Protein AF-A0A413RCS8-F1 (afdb_monomer_lite)

Structure (mmCIF, N/CA/C/O backbone):
data_AF-A0A413RCS8-F1
#
_entry.id   AF-A0A413RCS8-F1
#
loop_
_atom_site.group_PDB
_atom_site.id
_atom_site.type_symbol
_atom_site.label_atom_id
_atom_site.label_alt_id
_atom_site.label_comp_id
_atom_site.label_asym_id
_atom_site.label_entity_id
_atom_site.label_seq_id
_atom_site.pdbx_PDB_ins_code
_atom_site.Cartn_x
_atom_site.Cartn_y
_atom_site.Cartn_z
_atom_site.occupancy
_atom_site.B_iso_or_equiv
_atom_site.auth_seq_id
_atom_site.auth_comp_id
_atom_site.auth_asym_id
_atom_site.auth_atom_id
_atom_site.pdbx_PDB_model_num
ATOM 1 N N . MET A 1 1 ? -92.724 56.272 145.173 1.00 50.81 1 MET A N 1
ATOM 2 C CA . MET A 1 1 ? -93.790 55.506 144.497 1.00 50.81 1 MET A CA 1
ATOM 3 C C . MET A 1 1 ? -93.192 54.190 144.050 1.00 50.81 1 MET A C 1
ATOM 5 O O . MET A 1 1 ? -92.069 54.201 143.563 1.00 50.81 1 MET A O 1
ATOM 9 N N . ALA A 1 2 ? -93.871 53.084 144.338 1.00 44.06 2 ALA A N 1
ATOM 10 C CA . ALA A 1 2 ? -93.369 51.739 144.099 1.00 44.06 2 ALA A CA 1
ATOM 11 C C . ALA A 1 2 ? -93.087 51.500 142.608 1.00 44.06 2 ALA A C 1
ATOM 13 O O . ALA A 1 2 ? -93.901 51.832 141.750 1.00 44.06 2 ALA A O 1
ATOM 14 N N . THR A 1 3 ? -91.917 50.930 142.330 1.00 51.25 3 THR A N 1
ATOM 15 C CA . THR A 1 3 ? -91.486 50.483 141.009 1.00 51.25 3 THR A CA 1
ATOM 16 C C . THR A 1 3 ? -92.279 49.236 140.633 1.00 51.25 3 THR A C 1
ATOM 18 O O . THR A 1 3 ? -92.068 48.162 141.197 1.00 51.25 3 THR A O 1
ATOM 21 N N . GLU A 1 4 ? -93.210 49.382 139.698 1.00 49.16 4 GLU A N 1
ATOM 22 C CA . GLU A 1 4 ? -94.006 48.278 139.174 1.00 49.16 4 GLU A CA 1
ATOM 23 C C . GLU A 1 4 ? -93.122 47.393 138.283 1.00 49.16 4 GLU A C 1
ATOM 25 O O . GLU A 1 4 ? -92.711 47.773 137.184 1.00 49.16 4 GLU A O 1
ATOM 30 N N . LYS A 1 5 ? -92.770 46.205 138.784 1.00 54.25 5 LYS A N 1
ATOM 31 C CA . LYS A 1 5 ? -92.119 45.173 137.975 1.00 54.25 5 LYS A CA 1
ATOM 32 C C . LYS A 1 5 ? -93.183 44.508 137.108 1.00 54.25 5 LYS A C 1
ATOM 34 O O . LYS A 1 5 ? -93.991 43.734 137.610 1.00 54.25 5 LYS A O 1
ATOM 39 N N . LYS A 1 6 ? -93.166 44.801 135.808 1.00 63.19 6 LYS A N 1
ATOM 40 C CA . LYS A 1 6 ? -93.993 44.107 134.816 1.00 63.19 6 LYS A CA 1
ATOM 41 C C . LYS A 1 6 ? -93.447 42.695 134.607 1.00 63.19 6 LYS A C 1
ATOM 43 O O . LYS A 1 6 ? -92.272 42.529 134.286 1.00 63.19 6 LYS A O 1
ATOM 48 N N . TYR A 1 7 ? -94.291 41.695 134.808 1.00 69.44 7 TYR A N 1
ATOM 49 C CA . TYR A 1 7 ? -94.028 40.303 134.459 1.00 69.44 7 TYR A CA 1
ATOM 50 C C . TYR A 1 7 ? -94.833 39.957 133.208 1.00 69.44 7 TYR A C 1
ATOM 52 O O . TYR A 1 7 ? -95.877 40.556 132.956 1.00 69.44 7 TYR A O 1
ATOM 60 N N . LEU A 1 8 ? -94.340 39.009 132.412 1.00 68.81 8 LEU A N 1
ATOM 61 C CA . LEU A 1 8 ? -95.178 38.405 131.385 1.00 68.81 8 LEU A CA 1
ATOM 62 C C . LEU A 1 8 ? -96.214 37.548 132.102 1.00 68.81 8 LEU A C 1
ATOM 64 O O . LEU A 1 8 ? -95.863 36.643 132.860 1.00 68.81 8 LEU A O 1
ATOM 68 N N . ASP A 1 9 ? -97.481 37.851 131.871 1.00 75.56 9 ASP A N 1
ATOM 69 C CA . ASP A 1 9 ? -98.548 36.932 132.211 1.00 75.56 9 ASP A CA 1
ATOM 70 C C . ASP A 1 9 ? -98.556 35.752 131.226 1.00 75.56 9 ASP A C 1
ATOM 72 O O . ASP A 1 9 ? -97.769 35.672 130.274 1.00 75.56 9 ASP A O 1
ATOM 76 N N . LEU A 1 10 ? -99.434 34.786 131.483 1.00 80.12 10 LEU A N 1
ATOM 77 C CA . LEU A 1 10 ? -99.544 33.579 130.670 1.00 80.12 10 LEU A CA 1
ATOM 78 C C . LEU A 1 10 ? -99.811 33.900 129.186 1.00 80.12 10 LEU A C 1
ATOM 80 O O . LEU A 1 10 ? -99.342 33.177 128.306 1.00 80.12 10 LEU A O 1
ATOM 84 N N . GLU A 1 11 ? -100.524 34.991 128.909 1.00 81.19 11 GLU A N 1
ATOM 85 C CA . GLU A 1 11 ? -100.881 35.413 127.555 1.00 81.19 11 GLU A CA 1
ATOM 86 C C . GLU A 1 11 ? -99.697 36.086 126.838 1.00 81.19 11 GLU A C 1
ATOM 88 O O . GLU A 1 11 ? -99.412 35.790 125.674 1.00 81.19 11 GLU A O 1
ATOM 93 N N . GLY A 1 12 ? -98.913 36.891 127.559 1.00 78.38 12 GLY A N 1
ATOM 94 C CA . GLY A 1 12 ? -97.641 37.434 127.086 1.00 78.38 12 GLY A CA 1
ATOM 95 C C . GLY A 1 12 ? -96.601 36.347 126.794 1.00 78.38 12 GLY A C 1
ATOM 96 O O . GLY A 1 12 ? -95.880 36.442 125.801 1.00 78.38 12 GLY A O 1
ATOM 97 N N . LEU A 1 13 ? -96.545 35.281 127.603 1.00 80.56 13 LEU A N 1
ATOM 98 C CA . LEU A 1 13 ? -95.656 34.129 127.382 1.00 80.56 13 LEU A CA 1
ATOM 99 C C . LEU A 1 13 ? -96.049 33.310 126.147 1.00 80.56 13 LEU A C 1
ATOM 101 O O . LEU A 1 13 ? -95.170 32.917 125.377 1.00 80.56 13 LEU A O 1
ATOM 105 N N . LYS A 1 14 ? -97.351 33.094 125.917 1.00 81.81 14 LYS A N 1
ATOM 106 C CA . LYS A 1 14 ? -97.840 32.487 124.669 1.00 81.81 14 LYS A CA 1
ATOM 107 C C . LYS A 1 14 ? -97.480 33.344 123.463 1.00 81.81 14 LYS A C 1
ATOM 109 O O . LYS A 1 14 ? -96.922 32.816 122.509 1.00 81.81 14 LYS A O 1
ATOM 114 N N . THR A 1 15 ? -97.715 34.653 123.542 1.00 81.31 15 THR A N 1
ATOM 115 C CA . THR A 1 15 ? -97.419 35.586 122.446 1.00 81.31 15 THR A CA 1
ATOM 116 C C . THR A 1 15 ? -95.922 35.620 122.127 1.00 81.31 15 THR A C 1
ATOM 118 O O . THR A 1 15 ? -95.543 35.543 120.963 1.00 81.31 15 THR A O 1
ATOM 121 N N . TYR A 1 16 ? -95.050 35.672 123.140 1.00 82.19 16 TYR A N 1
ATOM 122 C CA . TYR A 1 16 ? -93.598 35.614 122.939 1.00 82.19 16 TYR A CA 1
ATOM 123 C C . TYR A 1 16 ? -93.165 34.287 122.302 1.00 82.19 16 TYR A C 1
ATOM 125 O O . TYR A 1 16 ? -92.382 34.284 121.354 1.00 82.19 16 TYR A O 1
ATOM 133 N N . ASN A 1 17 ? -93.707 33.160 122.773 1.00 85.44 17 ASN A N 1
ATOM 134 C CA . ASN A 1 17 ? -93.419 31.849 122.198 1.00 85.44 17 ASN A CA 1
ATOM 135 C C . ASN A 1 17 ? -93.911 31.739 120.747 1.00 85.44 17 ASN A C 1
ATOM 137 O O . ASN A 1 17 ? -93.185 31.228 119.902 1.00 85.44 17 ASN A O 1
ATOM 141 N N . GLU A 1 18 ? -95.097 32.260 120.429 1.00 85.25 18 GLU A N 1
ATOM 142 C CA . GLU A 1 18 ? -95.616 32.302 119.059 1.00 85.25 18 GLU A CA 1
ATOM 143 C C . GLU A 1 18 ? -94.803 33.225 118.153 1.00 85.25 18 GLU A C 1
ATOM 145 O O . GLU A 1 18 ? -94.534 32.853 117.018 1.00 85.25 18 GLU A O 1
ATOM 150 N N . GLN A 1 19 ? -94.340 34.381 118.635 1.00 82.88 19 GLN A N 1
ATOM 151 C CA . GLN A 1 19 ? -93.478 35.274 117.855 1.00 82.88 19 GLN A CA 1
ATOM 152 C C . GLN A 1 19 ? -92.087 34.684 117.623 1.00 82.88 19 GLN A C 1
ATOM 154 O O . GLN A 1 19 ? -91.563 34.793 116.519 1.00 82.88 19 GLN A O 1
ATOM 159 N N . VAL A 1 20 ? -91.488 34.031 118.624 1.00 81.38 20 VAL A N 1
ATOM 160 C CA . VAL A 1 20 ? -90.213 33.313 118.463 1.00 81.38 20 VAL A CA 1
ATOM 161 C C . VAL A 1 20 ? -90.386 32.149 117.493 1.00 81.38 20 VAL A C 1
ATOM 163 O O . VAL A 1 20 ? -89.567 31.984 116.593 1.00 81.38 20 VAL A O 1
ATOM 166 N N . LYS A 1 21 ? -91.471 31.381 117.624 1.00 81.12 21 LYS A N 1
ATOM 167 C CA . LYS A 1 21 ? -91.790 30.275 116.718 1.00 81.12 21 LYS A CA 1
ATOM 168 C C . LYS A 1 21 ? -92.061 30.773 115.300 1.00 81.12 21 LYS A C 1
ATOM 170 O O . LYS A 1 21 ? -91.484 30.246 114.365 1.00 81.12 21 LYS A O 1
ATOM 175 N N . SER A 1 22 ? -92.801 31.869 115.149 1.00 78.19 22 SER A N 1
ATOM 176 C CA . SER A 1 22 ? -93.018 32.551 113.874 1.00 78.19 22 SER A CA 1
ATOM 177 C C . SER A 1 22 ? -91.711 33.078 113.286 1.00 78.19 22 SER A C 1
ATOM 179 O O . SER A 1 22 ? -91.474 32.877 112.106 1.00 78.19 22 SER A O 1
ATOM 181 N N . LEU A 1 23 ? -90.811 33.682 114.066 1.00 76.56 23 LEU A N 1
ATOM 182 C CA . LEU A 1 23 ? -89.491 34.120 113.589 1.00 76.56 23 LEU A CA 1
ATOM 183 C C . LEU A 1 23 ? -88.608 32.940 113.155 1.00 76.56 23 LEU A C 1
ATOM 185 O O . LEU A 1 23 ? -87.875 33.067 112.174 1.00 76.56 23 LEU A O 1
ATOM 189 N N . ILE A 1 24 ? -88.685 31.805 113.854 1.00 72.56 24 ILE A N 1
ATOM 190 C CA . ILE A 1 24 ? -88.013 30.553 113.477 1.00 72.56 24 ILE A CA 1
ATOM 191 C C . ILE A 1 24 ? -88.610 30.009 112.167 1.00 72.56 24 ILE A C 1
ATOM 193 O O . ILE A 1 24 ? -87.865 29.779 111.217 1.00 72.56 24 ILE A O 1
ATOM 197 N N . ASP A 1 25 ? -89.936 29.929 112.060 1.00 70.12 25 ASP A N 1
ATOM 198 C CA . ASP A 1 25 ? -90.655 29.453 110.870 1.00 70.12 25 ASP A CA 1
ATOM 199 C C . ASP A 1 25 ? -90.499 30.414 109.666 1.00 70.12 25 ASP A C 1
ATOM 201 O O . ASP A 1 25 ? -90.442 29.993 108.509 1.00 70.12 25 ASP A O 1
ATOM 205 N N . THR A 1 26 ? -90.357 31.723 109.907 1.00 67.31 26 THR A N 1
ATOM 206 C CA . THR A 1 26 ? -90.112 32.733 108.859 1.00 67.31 26 THR A CA 1
ATOM 207 C C . THR A 1 26 ? -88.664 32.676 108.360 1.00 67.31 26 THR A C 1
ATOM 209 O O . THR A 1 26 ? -88.404 32.829 107.166 1.00 67.31 26 THR A O 1
ATOM 212 N N . LYS A 1 27 ? -87.696 32.389 109.245 1.00 63.34 27 LYS A N 1
ATOM 213 C CA . LYS A 1 27 ? -86.315 32.094 108.828 1.00 63.34 27 LYS A CA 1
ATOM 214 C C . LYS A 1 27 ? -86.202 30.776 108.052 1.00 63.34 27 LYS A C 1
ATOM 216 O O . LYS A 1 27 ? -85.309 30.662 107.216 1.00 63.34 27 LYS A O 1
ATOM 221 N N . GLU A 1 28 ? -87.111 29.829 108.272 1.00 60.62 28 GLU A N 1
ATOM 222 C CA . GLU A 1 28 ? -87.229 28.589 107.492 1.00 60.62 28 GLU A CA 1
ATOM 223 C C . GLU A 1 28 ? -87.876 28.817 106.104 1.00 60.62 28 GLU A C 1
ATOM 225 O O . GLU A 1 28 ? -87.438 28.251 105.102 1.00 60.62 28 GLU A O 1
ATOM 230 N N . THR A 1 29 ? -88.867 29.704 105.979 1.00 57.00 29 THR A N 1
ATOM 231 C CA . THR A 1 29 ? -89.581 29.939 104.703 1.00 57.00 29 THR A CA 1
ATOM 232 C C . THR A 1 29 ? -88.847 30.856 103.710 1.00 57.00 29 THR A C 1
ATOM 234 O O . THR A 1 29 ? -89.183 30.867 102.527 1.00 57.00 29 THR A O 1
ATOM 237 N N . SER A 1 30 ? -87.785 31.556 104.125 1.00 54.22 30 SER A N 1
ATOM 238 C CA . SER A 1 30 ? -86.959 32.432 103.266 1.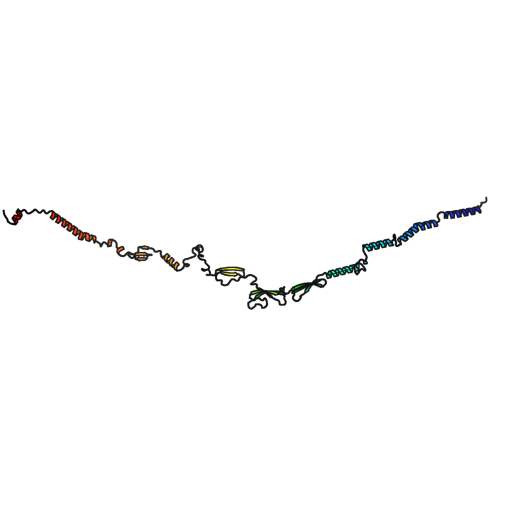00 54.22 30 SER A CA 1
ATOM 239 C C . SER A 1 30 ? -85.866 31.703 102.449 1.00 54.22 30 SER A C 1
ATOM 241 O O . SER A 1 30 ? -84.912 32.329 101.982 1.00 54.22 30 SER A O 1
ATOM 243 N N . GLY A 1 31 ? -85.974 30.388 102.248 1.00 61.62 31 GLY A N 1
ATOM 244 C CA . GLY A 1 31 ? -84.938 29.605 101.571 1.00 61.62 31 GLY A CA 1
ATOM 245 C C . GLY A 1 31 ? -83.811 29.246 102.533 1.00 61.62 31 GLY A C 1
ATOM 246 O O . GLY A 1 31 ? -82.729 29.832 102.518 1.00 61.62 31 GLY A O 1
ATOM 247 N N . THR A 1 32 ? -84.082 28.247 103.373 1.00 68.62 32 THR A N 1
ATOM 248 C CA . THR A 1 32 ? -83.089 27.553 104.198 1.00 68.62 32 THR A CA 1
ATOM 249 C C . THR A 1 32 ? -81.823 27.224 103.408 1.00 68.62 32 THR A C 1
ATOM 251 O O . THR A 1 32 ? -81.863 26.960 102.202 1.00 68.62 32 THR A O 1
ATOM 254 N N . ALA A 1 33 ? -80.684 27.145 104.102 1.00 75.12 33 ALA A N 1
ATOM 255 C CA . ALA A 1 33 ? -79.422 26.654 103.542 1.00 75.12 33 ALA A CA 1
ATOM 256 C C . ALA A 1 33 ? -79.599 25.348 102.736 1.00 75.12 33 ALA A C 1
ATOM 258 O O . ALA A 1 33 ? -78.934 25.156 101.722 1.00 75.12 33 ALA A O 1
ATOM 259 N N . ALA A 1 34 ? -80.558 24.500 103.124 1.00 78.38 34 ALA A N 1
ATOM 260 C CA . ALA A 1 34 ? -80.940 23.288 102.405 1.00 78.38 34 ALA A CA 1
ATOM 261 C C . ALA A 1 34 ? -81.394 23.543 100.953 1.00 78.38 34 ALA A C 1
ATOM 263 O O . ALA A 1 34 ? -80.992 22.810 100.051 1.00 78.38 34 ALA A O 1
ATOM 264 N N . THR A 1 35 ? -82.174 24.598 100.700 1.00 81.50 35 THR A N 1
ATOM 265 C CA . THR A 1 35 ? -82.647 24.945 99.348 1.00 81.50 35 THR A CA 1
ATOM 266 C C . THR A 1 35 ? -81.485 25.396 98.465 1.00 81.50 35 THR A C 1
ATOM 268 O O . THR A 1 35 ? -81.308 24.872 97.369 1.00 81.50 35 THR A O 1
ATOM 271 N N . LYS A 1 36 ? -80.621 26.287 98.972 1.00 83.31 36 LYS A N 1
ATOM 272 C CA . LYS A 1 36 ? -79.413 26.750 98.264 1.00 83.31 36 LYS A CA 1
ATOM 273 C C . LYS A 1 36 ? -78.422 25.617 97.984 1.00 83.31 36 LYS A C 1
ATOM 275 O O . LYS A 1 36 ? -77.839 25.570 96.905 1.00 83.31 36 LYS A O 1
ATOM 280 N N . VAL A 1 37 ? -78.248 24.691 98.930 1.00 87.19 37 VAL A N 1
ATOM 281 C CA . VAL A 1 37 ? -77.416 23.490 98.747 1.00 87.19 37 VAL A CA 1
ATOM 282 C C . VAL A 1 37 ? -77.997 22.590 97.660 1.00 87.19 37 VAL A C 1
ATOM 284 O O . VAL A 1 37 ? -77.245 22.105 96.818 1.00 87.19 37 VAL A O 1
ATOM 287 N N . LYS A 1 38 ? -79.322 22.408 97.625 1.00 87.50 38 LYS A N 1
ATOM 288 C CA . LYS A 1 38 ? -79.990 21.632 96.576 1.00 87.50 38 LYS A CA 1
ATOM 289 C C . LYS A 1 38 ? -79.879 22.300 95.202 1.00 87.50 38 LYS A C 1
ATOM 291 O O . LYS A 1 38 ? -79.561 21.617 94.237 1.00 87.50 38 LYS A O 1
ATOM 296 N N . GLU A 1 39 ? -80.069 23.618 95.112 1.00 89.69 39 GLU A N 1
ATOM 297 C CA . GLU A 1 39 ? -79.851 24.396 93.881 1.00 89.69 39 GLU A CA 1
ATOM 298 C C . GLU A 1 39 ? -78.406 24.266 93.374 1.00 89.69 39 GLU A C 1
ATOM 300 O O . GLU A 1 39 ? -78.190 24.057 92.181 1.00 89.69 39 GLU A O 1
ATOM 305 N N . LEU A 1 40 ? -77.410 24.337 94.268 1.00 91.50 40 LEU A N 1
ATOM 306 C CA . LEU A 1 40 ? -76.005 24.115 93.906 1.00 91.50 40 LEU A CA 1
ATOM 307 C C . LEU A 1 40 ? -75.764 22.686 93.412 1.00 91.50 40 LEU A C 1
ATOM 309 O O . LEU A 1 40 ? -75.111 22.502 92.382 1.00 91.50 40 LEU A O 1
ATOM 313 N N . ALA A 1 41 ? -76.275 21.697 94.154 1.00 90.31 41 ALA A N 1
ATOM 314 C CA . ALA A 1 41 ? -76.117 20.280 93.854 1.00 90.31 41 ALA A CA 1
ATOM 315 C C . ALA A 1 41 ? -76.734 19.928 92.496 1.00 90.31 41 ALA A C 1
ATOM 317 O O . ALA A 1 41 ? -76.065 19.294 91.686 1.00 90.31 41 ALA A O 1
ATOM 318 N N . ASP A 1 42 ? -77.960 20.384 92.221 1.00 91.69 42 ASP A N 1
ATOM 319 C CA . ASP A 1 42 ? -78.688 20.103 90.978 1.00 91.69 42 ASP A CA 1
ATOM 320 C C . ASP A 1 42 ? -78.277 21.004 89.801 1.00 91.69 42 ASP A C 1
ATOM 322 O O . ASP A 1 42 ? -78.492 20.629 88.647 1.00 91.69 42 ASP A O 1
ATOM 326 N N . GLY A 1 43 ? -77.691 22.172 90.075 1.00 94.94 43 GLY A N 1
ATOM 327 C CA . GLY A 1 43 ? -77.232 23.140 89.080 1.00 94.94 43 GLY A CA 1
ATOM 328 C C . GLY A 1 43 ? -75.772 22.929 88.676 1.00 94.94 43 GLY A C 1
ATOM 329 O O . GLY A 1 43 ? -75.426 21.966 87.988 1.00 94.94 43 GLY A O 1
ATOM 330 N N . GLN A 1 44 ? -74.899 23.857 89.082 1.00 94.75 44 GLN A N 1
ATOM 331 C CA . GLN A 1 44 ? -73.507 23.903 88.620 1.00 94.75 44 GLN A CA 1
ATOM 332 C C . GLN A 1 44 ? -72.703 22.659 89.019 1.00 94.75 44 GLN A C 1
ATOM 334 O O . GLN A 1 44 ? -71.870 22.210 88.232 1.00 94.75 44 GLN A O 1
ATOM 339 N N . VAL A 1 45 ? -72.943 22.082 90.207 1.00 96.06 45 VAL A N 1
ATOM 340 C CA . VAL A 1 45 ? -72.219 20.877 90.644 1.00 96.06 45 VAL A CA 1
ATOM 341 C C . VAL A 1 45 ? -72.567 19.704 89.735 1.00 96.06 45 VAL A C 1
ATOM 343 O O . VAL A 1 45 ? -71.655 19.116 89.168 1.00 96.06 45 VAL A O 1
ATOM 346 N N . LYS A 1 46 ? -73.853 19.416 89.502 1.00 95.50 46 LYS A N 1
ATOM 347 C CA . LYS A 1 46 ? -74.285 18.354 88.578 1.00 95.50 46 LYS A CA 1
ATOM 348 C C . LYS A 1 46 ? -73.811 18.583 87.146 1.00 95.50 46 LYS A C 1
ATOM 350 O O . LYS A 1 46 ? -73.360 17.638 86.501 1.00 95.50 46 LYS A O 1
ATOM 355 N N . ALA A 1 47 ? -73.869 19.822 86.653 1.00 96.25 47 ALA A N 1
ATOM 356 C CA . ALA A 1 47 ? -73.341 20.170 85.334 1.00 96.25 47 ALA A CA 1
ATOM 357 C C . ALA A 1 47 ? -71.836 19.866 85.236 1.00 96.25 47 ALA A C 1
ATOM 359 O O . ALA A 1 47 ? -71.402 19.201 84.294 1.00 96.25 47 ALA A O 1
ATOM 360 N N . ASN A 1 48 ? -71.058 20.265 86.246 1.00 97.25 48 ASN A N 1
ATOM 361 C CA . ASN A 1 48 ? -69.631 19.963 86.324 1.00 97.25 48 ASN A CA 1
ATOM 362 C C . ASN A 1 48 ? -69.381 18.455 86.453 1.00 97.25 48 ASN A C 1
ATOM 364 O O . ASN A 1 48 ? -68.511 17.932 85.765 1.00 97.25 48 ASN A O 1
ATOM 368 N N . THR A 1 49 ? -70.154 17.736 87.272 1.00 96.94 49 THR A N 1
ATOM 369 C CA . THR A 1 49 ? -70.058 16.276 87.414 1.00 96.94 49 THR A CA 1
ATOM 370 C C . THR A 1 49 ? -70.279 15.576 86.074 1.00 96.94 49 THR A C 1
ATOM 372 O O . THR A 1 49 ? -69.484 14.716 85.704 1.00 96.94 49 THR A O 1
ATOM 375 N N . ASN A 1 50 ? -71.293 15.978 85.306 1.00 95.81 50 ASN A N 1
ATOM 376 C CA . ASN A 1 50 ? -71.577 15.407 83.988 1.00 95.81 50 ASN A CA 1
ATOM 377 C C . ASN A 1 50 ? -70.503 15.761 82.945 1.00 95.81 50 ASN A C 1
ATOM 379 O O . ASN A 1 50 ? -70.120 14.908 82.141 1.00 95.81 50 ASN A O 1
ATOM 383 N N . ALA A 1 51 ? -69.994 16.998 82.959 1.00 97.06 51 ALA A N 1
ATOM 384 C CA . ALA A 1 51 ? -68.911 17.422 82.072 1.00 97.06 51 ALA A CA 1
ATOM 385 C C . ALA A 1 51 ? -67.616 16.652 82.370 1.00 97.06 51 ALA A C 1
ATOM 387 O O . ALA A 1 51 ? -66.982 16.140 81.452 1.00 97.06 51 ALA A O 1
ATOM 388 N N . ILE A 1 52 ? -67.268 16.493 83.651 1.00 97.06 52 ILE A N 1
ATOM 389 C CA . ILE A 1 52 ? -66.120 15.692 84.094 1.00 97.06 52 ILE A CA 1
ATOM 390 C C . ILE A 1 52 ? -66.315 14.222 83.709 1.00 97.06 52 ILE A C 1
ATOM 392 O O . ILE A 1 52 ? -65.386 13.609 83.193 1.00 97.06 52 ILE A O 1
ATOM 396 N N . ALA A 1 53 ? -67.514 13.661 83.891 1.00 96.94 53 ALA A N 1
ATOM 397 C CA . ALA A 1 53 ? -67.818 12.295 83.466 1.00 96.94 53 ALA A CA 1
ATOM 398 C C . ALA A 1 53 ? -67.652 12.113 81.948 1.00 96.94 53 ALA A C 1
ATOM 400 O O . ALA A 1 53 ? -67.106 11.104 81.509 1.00 96.94 53 ALA A O 1
ATOM 401 N N . THR A 1 54 ? -68.057 13.105 81.149 1.00 96.81 54 THR A N 1
ATOM 402 C CA . THR A 1 54 ? -67.857 13.105 79.691 1.00 96.81 54 THR A CA 1
ATOM 403 C C . THR A 1 54 ? -66.374 13.197 79.333 1.00 96.81 54 THR A C 1
ATOM 405 O O . THR A 1 54 ? -65.888 12.374 78.563 1.00 96.81 54 THR A O 1
ATOM 408 N N . LEU A 1 55 ? -65.633 14.139 79.931 1.00 97.50 55 LEU A N 1
ATOM 409 C CA . LEU A 1 55 ? -64.193 14.315 79.705 1.00 97.50 55 LEU A CA 1
ATOM 410 C C . LEU A 1 55 ? -63.393 13.053 80.062 1.00 97.50 55 LEU A C 1
ATOM 412 O O . LEU A 1 55 ? -62.477 12.691 79.320 1.00 97.50 55 LEU A O 1
ATOM 416 N N . ASN A 1 56 ? -63.782 12.374 81.148 1.00 96.88 56 ASN A N 1
ATOM 417 C CA . ASN A 1 56 ? -63.163 11.146 81.655 1.00 96.88 56 ASN A CA 1
ATOM 418 C C . ASN A 1 56 ? -63.690 9.860 80.991 1.00 96.88 56 ASN A C 1
ATOM 420 O O . ASN A 1 56 ? -63.189 8.775 81.283 1.00 96.88 56 ASN A O 1
ATOM 424 N N . GLY A 1 57 ? -64.706 9.955 80.132 1.00 96.12 57 GLY A N 1
ATOM 425 C CA . GLY A 1 57 ? -65.264 8.816 79.409 1.00 96.12 57 GLY A CA 1
ATOM 426 C C . GLY A 1 57 ? -64.425 8.399 78.195 1.00 96.12 57 GLY A C 1
ATOM 427 O O . GLY A 1 57 ? -63.344 8.921 77.924 1.00 96.12 57 GLY A O 1
ATOM 428 N N . THR A 1 58 ? -64.954 7.473 77.398 1.00 95.94 58 THR A N 1
ATOM 429 C CA . THR A 1 58 ? -64.320 6.970 76.159 1.00 95.94 58 THR A CA 1
ATOM 430 C C . THR A 1 58 ? -65.056 7.393 74.879 1.00 95.94 58 THR A C 1
ATOM 432 O O . THR A 1 58 ? -64.588 7.119 73.775 1.00 95.94 58 THR A O 1
ATOM 435 N N . GLY A 1 59 ? -66.217 8.040 75.016 1.00 94.88 59 GLY A N 1
ATOM 436 C CA . GLY A 1 59 ? -67.086 8.446 73.909 1.00 94.88 59 GLY A CA 1
ATOM 437 C C . GLY A 1 59 ? -66.759 9.820 73.315 1.00 94.88 59 GLY A C 1
ATOM 438 O O . GLY A 1 59 ? -65.770 10.463 73.655 1.00 94.88 59 GLY A O 1
ATOM 439 N N . ALA A 1 60 ? -67.621 10.290 72.412 1.00 94.69 60 ALA A N 1
ATOM 440 C CA . ALA A 1 60 ? -67.498 11.621 71.819 1.00 94.69 60 ALA A CA 1
ATOM 441 C C . ALA A 1 60 ? -67.484 12.722 72.897 1.00 94.69 60 ALA A C 1
ATOM 443 O O . ALA A 1 60 ? -68.253 12.674 73.853 1.00 94.69 60 ALA A O 1
ATOM 444 N N . GLY A 1 61 ? -66.605 13.713 72.734 1.00 94.38 61 GLY A N 1
ATOM 445 C CA . GLY A 1 61 ? -66.407 14.793 73.707 1.00 94.38 61 GLY A CA 1
ATOM 446 C C . GLY A 1 61 ? -65.428 14.467 74.841 1.00 94.38 61 GLY A C 1
ATOM 447 O O . GLY A 1 61 ? -65.071 15.374 75.590 1.00 94.38 61 GLY A O 1
ATOM 448 N N . SER A 1 62 ? -64.954 13.219 74.959 1.00 98.00 62 SER A N 1
ATOM 449 C CA . SER A 1 62 ? -63.919 12.859 75.931 1.00 98.00 62 SER A CA 1
ATOM 450 C C . SER A 1 62 ? -62.502 13.144 75.428 1.00 98.00 62 SER A C 1
ATOM 452 O O . SER A 1 62 ? -62.227 13.118 74.224 1.00 98.00 62 SER A O 1
ATOM 454 N N . VAL A 1 63 ? -61.567 13.360 76.361 1.00 97.94 63 VAL A N 1
ATOM 455 C CA . VAL A 1 63 ? -60.140 13.541 76.032 1.00 97.94 63 VAL A CA 1
ATOM 456 C C . VAL A 1 63 ? -59.562 12.253 75.444 1.00 97.94 63 VAL A C 1
ATOM 458 O O . VAL A 1 63 ? -58.804 12.293 74.476 1.00 97.94 63 VAL A O 1
ATOM 461 N N . SER A 1 64 ? -59.971 11.101 75.983 1.00 97.38 64 SER A N 1
ATOM 462 C CA . SER A 1 64 ? -59.535 9.787 75.504 1.00 97.38 64 SER A CA 1
ATOM 463 C C . SER A 1 64 ? -59.886 9.573 74.029 1.00 97.38 64 SER A C 1
ATOM 465 O O . SER A 1 64 ? -59.027 9.142 73.256 1.00 97.38 64 SER A O 1
ATOM 467 N N . LYS A 1 65 ? -61.105 9.942 73.607 1.00 97.50 65 LYS A N 1
ATOM 468 C CA . LYS A 1 65 ? -61.522 9.813 72.208 1.00 97.50 65 LYS A CA 1
ATOM 469 C C . LYS A 1 65 ? -60.718 10.724 71.287 1.00 97.50 65 LYS A C 1
ATOM 471 O O . LYS A 1 65 ? -60.220 10.247 70.275 1.00 97.50 65 LYS A O 1
ATOM 476 N N . ALA A 1 66 ? -60.555 11.999 71.643 1.00 97.31 66 ALA A N 1
ATOM 477 C CA . ALA A 1 66 ? -59.794 12.948 70.829 1.00 97.31 66 ALA A CA 1
ATOM 478 C C . ALA A 1 66 ? -58.335 12.496 70.626 1.00 97.31 66 ALA A C 1
ATOM 480 O O . ALA A 1 66 ? -57.815 12.566 69.513 1.00 97.31 66 ALA A O 1
ATOM 481 N N . VAL A 1 67 ? -57.695 11.966 71.678 1.00 97.56 67 VAL A N 1
ATOM 482 C CA . VAL A 1 67 ? -56.337 11.399 71.602 1.00 97.56 67 VAL A CA 1
ATOM 483 C C . VAL A 1 67 ? -56.307 10.139 70.737 1.00 97.56 67 VAL A C 1
ATOM 485 O O . VAL A 1 67 ? -55.401 9.981 69.921 1.00 97.56 67 VAL A O 1
ATOM 488 N N . SER A 1 68 ? -57.295 9.252 70.879 1.00 97.06 68 SER A N 1
ATOM 489 C CA . SER A 1 68 ? -57.394 8.041 70.061 1.00 97.06 68 SER A CA 1
ATOM 490 C C . SER A 1 68 ? -57.585 8.361 68.577 1.00 97.06 68 SER A C 1
ATOM 492 O O . SER A 1 68 ? -56.928 7.753 67.736 1.00 97.06 68 SER A O 1
ATOM 494 N N . ASP A 1 69 ? -58.453 9.320 68.252 1.00 97.25 69 ASP A N 1
ATOM 495 C CA . ASP A 1 69 ? -58.709 9.748 66.875 1.00 97.25 69 ASP A CA 1
ATOM 496 C C . ASP A 1 69 ? -57.457 10.405 66.271 1.00 97.25 69 ASP A C 1
ATOM 498 O O . ASP A 1 69 ? -57.060 10.061 65.159 1.00 97.25 69 ASP A O 1
ATOM 502 N N . ALA A 1 70 ? -56.770 11.275 67.023 1.00 97.50 70 ALA A N 1
ATOM 503 C CA . ALA A 1 70 ? -55.510 11.885 66.592 1.00 97.50 70 ALA A CA 1
ATOM 504 C C . ALA A 1 70 ? -54.394 10.844 66.374 1.00 97.50 70 ALA A C 1
ATOM 506 O O . ALA A 1 70 ? -53.634 10.940 65.405 1.00 97.50 70 ALA A O 1
ATOM 507 N N . LYS A 1 71 ? -54.310 9.823 67.241 1.00 96.94 71 LYS A N 1
ATOM 508 C CA . LYS A 1 71 ? -53.386 8.691 67.080 1.00 96.94 71 LYS A CA 1
ATOM 509 C C . LYS A 1 71 ? -53.690 7.915 65.798 1.00 96.94 71 LYS A C 1
ATOM 511 O O . LYS A 1 71 ? -52.776 7.690 65.012 1.00 96.94 71 LYS A O 1
ATOM 516 N N . ALA A 1 72 ? -54.949 7.543 65.576 1.00 96.12 72 ALA A N 1
ATOM 517 C CA . ALA A 1 72 ? -55.357 6.778 64.400 1.00 96.12 72 ALA A CA 1
ATOM 518 C C . ALA A 1 72 ? -55.128 7.560 63.097 1.00 96.12 72 ALA A C 1
ATOM 520 O O . ALA A 1 72 ? -54.618 7.011 62.126 1.00 96.12 72 ALA A O 1
ATOM 521 N N . ASP A 1 73 ? -55.454 8.853 63.076 1.00 96.62 73 ASP A N 1
ATOM 522 C CA . ASP A 1 73 ? -55.200 9.722 61.925 1.00 96.62 73 ASP A CA 1
ATOM 523 C C . ASP A 1 73 ? -53.698 9.850 61.620 1.00 96.62 73 ASP A C 1
ATOM 525 O O . ASP A 1 73 ? -53.282 9.781 60.462 1.00 96.62 73 ASP A O 1
ATOM 529 N N . THR A 1 74 ? -52.869 9.950 62.663 1.00 96.06 74 THR A N 1
ATOM 530 C CA . THR A 1 74 ? -51.407 9.940 62.526 1.00 96.06 74 THR A CA 1
ATOM 531 C C . THR A 1 74 ? -50.919 8.610 61.948 1.00 96.06 74 THR A C 1
ATOM 533 O O . THR A 1 74 ? -50.211 8.623 60.944 1.00 96.06 74 THR A O 1
ATOM 536 N N . GLU A 1 75 ? -51.342 7.473 62.513 1.00 95.38 75 GLU A N 1
ATOM 537 C CA . GLU A 1 75 ? -50.999 6.124 62.026 1.00 95.38 75 GLU A CA 1
ATOM 538 C C . GLU A 1 75 ? -51.465 5.886 60.582 1.00 95.38 75 GLU A C 1
ATOM 540 O O . GLU A 1 75 ? -50.751 5.256 59.808 1.00 95.38 75 GLU A O 1
ATOM 545 N N . ASN A 1 76 ? -52.609 6.440 60.175 1.00 94.12 76 ASN A N 1
ATOM 546 C CA . ASN A 1 76 ? -53.088 6.358 58.794 1.00 94.12 76 ASN A CA 1
ATOM 547 C C . ASN A 1 76 ? -52.225 7.176 57.820 1.00 94.12 76 ASN A C 1
ATOM 549 O O . ASN A 1 76 ? -52.005 6.742 56.690 1.00 94.12 76 ASN A O 1
ATOM 553 N N . LYS A 1 77 ? -51.737 8.355 58.233 1.00 94.94 77 LYS A N 1
ATOM 554 C CA . LYS A 1 77 ? -50.911 9.232 57.384 1.00 94.94 77 LYS A CA 1
ATOM 555 C C . LYS A 1 77 ? -49.471 8.748 57.244 1.00 94.94 77 LYS A C 1
ATOM 557 O O . LYS A 1 77 ? -48.916 8.817 56.151 1.00 94.94 77 LYS A O 1
ATOM 562 N N . ILE A 1 78 ? -48.855 8.317 58.344 1.00 93.94 78 ILE A N 1
ATOM 563 C CA . ILE A 1 78 ? -47.432 7.934 58.362 1.00 93.94 78 ILE A CA 1
ATOM 564 C C . ILE A 1 78 ? -47.225 6.421 58.238 1.00 93.94 78 ILE A C 1
ATOM 566 O O . ILE A 1 78 ? -46.100 5.968 58.033 1.00 93.94 78 ILE A O 1
ATOM 570 N N . GLY A 1 79 ? -48.299 5.641 58.354 1.00 92.25 79 GLY A N 1
ATOM 571 C CA . GLY A 1 79 ? -48.232 4.196 58.485 1.00 92.25 79 GLY A CA 1
ATOM 572 C C . GLY A 1 79 ? -47.742 3.753 59.864 1.00 92.25 79 GLY A C 1
ATOM 573 O O . GLY A 1 79 ? -47.514 4.527 60.792 1.00 92.25 79 GLY A O 1
ATOM 574 N N . THR A 1 80 ? -47.556 2.451 59.985 1.00 93.38 80 THR A N 1
ATOM 575 C CA . THR A 1 80 ? -46.994 1.761 61.144 1.00 93.38 80 THR A CA 1
ATOM 576 C C . THR A 1 80 ? -45.847 0.870 60.675 1.00 93.38 80 THR A C 1
ATOM 578 O O . THR A 1 80 ? -45.698 0.598 59.482 1.00 93.38 80 THR A O 1
ATOM 581 N N . LEU A 1 81 ? -45.058 0.331 61.606 1.00 94.31 81 LEU A N 1
ATOM 582 C CA . LEU A 1 81 ? -44.011 -0.646 61.278 1.00 94.31 81 LEU A CA 1
ATOM 583 C C . LEU A 1 81 ? -44.566 -1.848 60.495 1.00 94.31 81 LEU A C 1
ATOM 585 O O . LEU A 1 81 ? -43.865 -2.398 59.651 1.00 94.31 81 LEU A O 1
ATOM 589 N N . ALA A 1 82 ? -45.833 -2.225 60.711 1.00 91.56 82 ALA A N 1
ATOM 590 C CA . ALA A 1 82 ? -46.472 -3.325 59.993 1.00 91.56 82 ALA A CA 1
ATOM 591 C C . ALA A 1 82 ? -46.584 -3.070 58.480 1.00 91.56 82 ALA A C 1
ATOM 593 O O . ALA A 1 82 ? -46.549 -4.033 57.711 1.00 91.56 82 ALA A O 1
ATOM 594 N N . ASN A 1 83 ? -46.659 -1.800 58.061 1.00 93.44 83 ASN A N 1
ATOM 595 C CA . ASN A 1 83 ? -46.722 -1.404 56.654 1.00 93.44 83 ASN A CA 1
ATOM 596 C C . ASN A 1 83 ? -45.384 -1.577 55.917 1.00 93.44 83 ASN A C 1
ATOM 598 O O . ASN A 1 83 ? -45.373 -1.574 54.688 1.00 93.44 83 ASN A O 1
ATOM 602 N N . LEU A 1 84 ? -44.265 -1.751 56.631 1.00 95.31 84 LEU A N 1
ATOM 603 C CA . LEU A 1 84 ? -42.970 -2.029 56.013 1.00 95.31 84 LEU A CA 1
ATOM 604 C C . LEU A 1 84 ? -42.935 -3.450 55.434 1.00 95.31 84 LEU A C 1
ATOM 606 O O . LEU A 1 84 ? -43.364 -4.426 56.065 1.00 95.31 84 LEU A O 1
ATOM 610 N N . THR A 1 85 ? -42.364 -3.567 54.238 1.00 94.69 85 THR A N 1
ATOM 611 C CA . THR A 1 85 ? -42.156 -4.838 53.527 1.00 94.69 85 THR A CA 1
ATOM 612 C C . THR A 1 85 ? -40.826 -5.512 53.871 1.00 94.69 85 THR A C 1
ATOM 614 O O . THR A 1 85 ? -40.572 -6.616 53.399 1.00 94.69 85 THR A O 1
ATOM 617 N N . THR A 1 86 ? -39.986 -4.877 54.695 1.00 95.88 86 THR A N 1
ATOM 618 C CA . THR A 1 86 ? -38.734 -5.462 55.189 1.00 95.88 86 THR A CA 1
ATOM 619 C C . THR A 1 86 ? -39.004 -6.654 56.105 1.00 95.88 86 THR A C 1
ATOM 621 O O . THR A 1 86 ? -40.043 -6.740 56.770 1.00 95.88 86 THR A O 1
ATOM 624 N N . SER A 1 87 ? -38.041 -7.572 56.167 1.00 96.19 87 SER A N 1
ATOM 625 C CA . SER A 1 87 ? -38.116 -8.734 57.059 1.00 96.19 87 SER A CA 1
ATOM 626 C C . SER A 1 87 ? -37.852 -8.338 58.517 1.00 96.19 87 SER A C 1
ATOM 628 O O . SER A 1 87 ? -38.465 -8.869 59.442 1.00 96.19 87 SER A O 1
ATOM 630 N N . LYS A 1 88 ? -36.958 -7.369 58.732 1.00 95.50 88 LYS A N 1
ATOM 631 C CA . LYS A 1 88 ? -36.599 -6.773 60.019 1.00 95.50 88 LYS A CA 1
ATOM 632 C C . LYS A 1 88 ? -37.375 -5.469 60.182 1.00 95.50 88 LYS A C 1
ATOM 634 O O . LYS A 1 88 ? -36.979 -4.430 59.664 1.00 95.50 88 LYS A O 1
ATOM 639 N N . LYS A 1 89 ? -38.497 -5.526 60.898 1.00 95.50 89 LYS A N 1
ATOM 640 C CA . LYS A 1 89 ? -39.388 -4.374 61.137 1.00 95.50 89 LYS A CA 1
ATOM 641 C C . LYS A 1 89 ? -39.810 -4.216 62.596 1.00 95.50 89 LYS A C 1
ATOM 643 O O . LYS A 1 89 ? -40.894 -3.721 62.876 1.00 95.50 89 LYS A O 1
ATOM 648 N N . THR A 1 90 ? -38.954 -4.645 63.524 1.00 95.44 90 THR A N 1
ATOM 649 C CA . THR A 1 90 ? -39.126 -4.409 64.970 1.00 95.44 90 THR A CA 1
ATOM 650 C C . THR A 1 90 ? -39.008 -2.924 65.315 1.00 95.44 90 THR A C 1
ATOM 652 O O . THR A 1 90 ? -39.664 -2.444 66.233 1.00 95.44 90 THR A O 1
ATOM 655 N N . ASP A 1 91 ? -38.198 -2.195 64.546 1.00 95.62 91 ASP A N 1
ATOM 656 C CA . ASP A 1 91 ? -38.014 -0.750 64.606 1.00 95.62 91 ASP A CA 1
ATOM 657 C C . ASP A 1 91 ? -37.567 -0.220 63.224 1.00 95.62 91 ASP A C 1
ATOM 659 O O . ASP A 1 91 ? -37.204 -0.993 62.329 1.00 95.62 91 ASP A O 1
ATOM 663 N N . LEU A 1 92 ? -37.603 1.104 63.039 1.00 95.12 92 LEU A N 1
ATOM 664 C CA . LEU A 1 92 ? -37.220 1.750 61.776 1.00 95.12 92 LEU A CA 1
ATOM 665 C C . LEU A 1 92 ? -35.730 1.587 61.447 1.00 95.12 92 LEU A C 1
ATOM 667 O O . LEU A 1 92 ? -35.376 1.452 60.279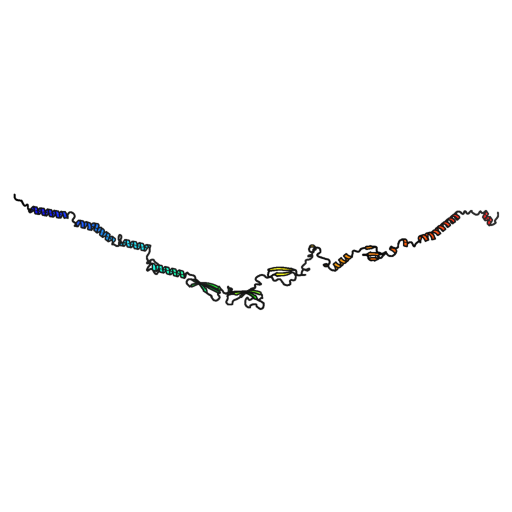 1.00 95.12 92 LEU A O 1
ATOM 671 N N . VAL A 1 93 ? -34.855 1.591 62.454 1.00 96.56 93 VAL A N 1
ATOM 672 C CA . VAL A 1 93 ? -33.402 1.479 62.263 1.00 96.56 93 VAL A CA 1
ATOM 673 C C . VAL A 1 93 ? -33.053 0.095 61.719 1.00 96.56 93 VAL A C 1
ATOM 675 O O . VAL A 1 93 ? -32.272 -0.019 60.777 1.00 96.56 93 VAL A O 1
ATOM 678 N N . SER A 1 94 ? -33.682 -0.949 62.249 1.00 96.38 94 SER A N 1
ATOM 679 C CA . SER A 1 94 ? -33.566 -2.330 61.791 1.00 96.38 94 SER A CA 1
ATOM 680 C C . SER A 1 94 ? -33.989 -2.481 60.326 1.00 96.38 94 SER A C 1
ATOM 682 O O . SER A 1 94 ? -33.249 -3.079 59.542 1.00 96.38 94 SER A O 1
ATOM 684 N N . ALA A 1 95 ? -35.119 -1.883 59.934 1.00 96.81 95 ALA A N 1
ATOM 685 C CA . ALA A 1 95 ? -35.598 -1.898 58.550 1.00 96.81 95 ALA A CA 1
ATOM 686 C C . ALA A 1 95 ? -34.661 -1.136 57.598 1.00 96.81 95 ALA A C 1
ATOM 688 O O . ALA A 1 95 ? -34.300 -1.633 56.531 1.00 96.81 95 ALA A O 1
ATOM 689 N N . VAL A 1 96 ? -34.212 0.056 58.000 1.00 96.19 96 VAL A N 1
ATOM 690 C CA . VAL A 1 96 ? -33.267 0.866 57.218 1.00 96.19 96 VAL A CA 1
ATOM 691 C C . VAL A 1 96 ? -31.923 0.152 57.062 1.00 96.19 96 VAL A C 1
ATOM 693 O O . VAL A 1 96 ? -31.342 0.173 55.978 1.00 96.19 96 VAL A O 1
ATOM 696 N N . ASN A 1 97 ? -31.435 -0.520 58.105 1.00 96.50 97 ASN A N 1
ATOM 697 C CA . ASN A 1 97 ? -30.191 -1.284 58.046 1.00 96.50 97 ASN A CA 1
ATOM 698 C C . ASN A 1 97 ? -30.294 -2.511 57.127 1.00 96.50 97 ASN A C 1
ATOM 700 O O . ASN A 1 97 ? -29.321 -2.824 56.444 1.00 96.50 97 ASN A O 1
ATOM 704 N N . GLU A 1 98 ? -31.452 -3.177 57.055 1.00 96.56 98 GLU A N 1
ATOM 705 C CA . GLU A 1 98 ? -31.699 -4.241 56.069 1.00 96.56 98 GLU A CA 1
ATOM 706 C C . GLU A 1 98 ? -31.581 -3.711 54.636 1.00 96.56 98 GLU A C 1
ATOM 708 O O . GLU A 1 98 ? -30.828 -4.271 53.840 1.00 96.56 98 GLU A O 1
ATOM 713 N N . ILE A 1 99 ? -32.248 -2.592 54.330 1.00 95.44 99 ILE A N 1
ATOM 714 C CA . ILE A 1 99 ? -32.177 -1.954 53.006 1.00 95.44 99 ILE A CA 1
ATOM 715 C C . ILE A 1 99 ? -30.746 -1.515 52.697 1.00 95.44 99 ILE A C 1
ATOM 717 O O . ILE A 1 99 ? -30.246 -1.762 51.602 1.00 95.44 99 ILE A O 1
ATOM 721 N N . LYS A 1 100 ? -30.058 -0.893 53.662 1.00 95.19 100 LYS A N 1
ATOM 722 C CA . LYS A 1 100 ? -28.661 -0.473 53.505 1.00 95.19 100 LYS A CA 1
ATOM 723 C C . LYS A 1 100 ? -27.757 -1.652 53.153 1.00 95.19 100 LYS A C 1
ATOM 725 O O . LYS A 1 100 ? -26.912 -1.511 52.271 1.00 95.19 100 LYS A O 1
ATOM 730 N N . SER A 1 101 ? -27.942 -2.791 53.820 1.00 92.88 101 SER A N 1
ATOM 731 C CA . SER A 1 101 ? -27.192 -4.012 53.525 1.00 92.88 101 SER A CA 1
ATOM 732 C C . SER A 1 101 ? -27.518 -4.523 52.123 1.00 92.88 101 SER A C 1
ATOM 734 O O . SER A 1 101 ? -26.608 -4.681 51.320 1.00 92.88 101 SER A O 1
ATOM 736 N N . ALA A 1 102 ? -28.804 -4.655 51.779 1.00 91.06 102 ALA A N 1
ATOM 737 C CA . ALA A 1 102 ? -29.236 -5.130 50.465 1.00 91.06 102 ALA A CA 1
ATOM 738 C C . ALA A 1 102 ? -28.721 -4.247 49.311 1.00 91.06 102 ALA A C 1
ATOM 740 O O . ALA A 1 102 ? -28.289 -4.755 48.275 1.00 91.06 102 ALA A O 1
ATOM 741 N N . VAL A 1 103 ? -28.720 -2.921 49.487 1.00 90.56 103 VAL A N 1
ATOM 742 C CA . VAL A 1 103 ? -28.154 -1.969 48.516 1.00 90.56 103 VAL A CA 1
ATOM 743 C C . VAL A 1 103 ? -26.631 -2.107 48.425 1.00 90.56 103 VAL A C 1
ATOM 745 O O . VAL A 1 103 ? -26.085 -2.071 47.321 1.00 90.56 103 VAL A O 1
ATOM 748 N N . GLY A 1 104 ? -25.941 -2.292 49.555 1.00 87.81 104 GLY A N 1
ATOM 749 C CA . GLY A 1 104 ? -24.503 -2.572 49.587 1.00 87.81 104 GLY A CA 1
ATOM 750 C C . GLY A 1 104 ? -24.146 -3.846 48.819 1.00 87.81 104 GLY A C 1
ATOM 751 O O . GLY A 1 104 ? -23.308 -3.802 47.919 1.00 87.81 104 GLY A O 1
ATOM 752 N N . ASP A 1 105 ? -24.857 -4.936 49.095 1.00 83.81 105 ASP A N 1
ATOM 753 C CA . ASP A 1 105 ? -24.669 -6.234 48.441 1.00 83.81 105 ASP A CA 1
ATOM 754 C C . ASP A 1 105 ? -24.957 -6.149 46.934 1.00 83.81 105 ASP A C 1
ATOM 756 O O . ASP A 1 105 ? -24.213 -6.694 46.119 1.00 83.81 105 ASP A O 1
ATOM 760 N N . THR A 1 106 ? -25.987 -5.392 46.537 1.00 83.38 106 THR A N 1
ATOM 761 C CA . THR A 1 106 ? -26.320 -5.153 45.121 1.00 83.38 106 THR A CA 1
ATOM 762 C C . THR A 1 106 ? -25.210 -4.388 44.398 1.00 83.38 106 THR A C 1
ATOM 764 O O . THR A 1 106 ? -24.894 -4.702 43.250 1.00 83.38 106 THR A O 1
ATOM 767 N N . LYS A 1 107 ? -24.580 -3.404 45.056 1.00 83.31 107 LYS A N 1
ATOM 768 C CA . LYS A 1 107 ? -23.452 -2.654 44.482 1.00 83.31 107 LYS A CA 1
ATOM 769 C C . LYS A 1 107 ? -22.254 -3.567 44.224 1.00 83.31 107 LYS A C 1
ATOM 771 O O . LYS A 1 107 ? -21.679 -3.506 43.141 1.00 83.31 107 LYS A O 1
ATOM 776 N N . THR A 1 108 ? -21.909 -4.418 45.187 1.00 78.56 108 THR A N 1
ATOM 777 C CA . THR A 1 108 ? -20.827 -5.399 45.029 1.00 78.56 108 THR A CA 1
ATOM 778 C C . THR A 1 108 ? -21.164 -6.436 43.959 1.00 78.56 108 THR A C 1
ATOM 780 O O . THR A 1 108 ? -20.314 -6.778 43.143 1.00 78.56 108 THR A O 1
ATOM 783 N N . ALA A 1 109 ? -22.415 -6.894 43.891 1.00 80.69 109 ALA A N 1
ATOM 784 C CA . ALA A 1 109 ? -22.853 -7.818 42.850 1.00 80.69 109 ALA A CA 1
ATOM 785 C C . ALA A 1 109 ? -22.803 -7.196 41.444 1.00 80.69 109 ALA A C 1
ATOM 787 O O . ALA A 1 109 ? -22.574 -7.916 40.479 1.00 80.69 109 ALA A O 1
ATOM 788 N N . GLY A 1 110 ? -23.013 -5.882 41.319 1.00 85.50 110 GLY A N 1
ATOM 789 C CA . GLY A 1 110 ? -22.994 -5.166 40.043 1.00 85.50 110 GLY A CA 1
ATOM 790 C C . GLY A 1 110 ? -21.597 -4.872 39.489 1.00 85.50 110 GLY A C 1
ATOM 791 O O . GLY A 1 110 ? -21.482 -4.602 38.293 1.00 85.50 110 GLY A O 1
ATOM 792 N N . GLU A 1 111 ? -20.553 -4.934 40.317 1.00 90.25 111 GLU A N 1
ATOM 793 C CA . GLU A 1 111 ? -19.175 -4.669 39.901 1.00 90.25 111 GLU A CA 1
ATOM 794 C C . GLU A 1 111 ? -18.716 -5.683 38.847 1.00 90.25 111 GLU A C 1
ATOM 796 O O . GLU A 1 111 ? -18.821 -6.898 39.035 1.00 90.25 111 GLU A O 1
ATOM 801 N N . VAL A 1 112 ? -18.215 -5.165 37.724 1.00 93.44 112 VAL A N 1
ATOM 802 C CA . VAL A 1 112 ? -17.606 -5.981 36.677 1.00 93.44 112 VAL A CA 1
ATOM 803 C C . VAL A 1 112 ? -16.101 -5.942 36.864 1.00 93.44 112 VAL A C 1
ATOM 805 O O . VAL A 1 112 ? -15.482 -4.884 36.755 1.00 93.44 112 VAL A O 1
ATOM 808 N N . THR A 1 113 ? -15.513 -7.103 37.117 1.00 94.06 113 THR A N 1
ATOM 809 C CA . THR A 1 113 ? -14.066 -7.272 37.216 1.00 94.06 113 THR A CA 1
ATOM 810 C C . THR A 1 113 ? -13.533 -8.009 35.995 1.00 94.06 113 THR A C 1
ATOM 812 O O . THR A 1 113 ? -14.269 -8.696 35.278 1.00 94.06 113 THR A O 1
ATOM 815 N N . VAL A 1 114 ? -12.236 -7.851 35.737 1.00 96.06 114 VAL A N 1
ATOM 816 C CA . VAL A 1 114 ? -11.536 -8.571 34.675 1.00 96.06 114 VAL A CA 1
ATOM 817 C C . VAL A 1 114 ? -10.361 -9.333 35.265 1.00 96.06 114 VAL A C 1
ATOM 819 O O . VAL A 1 114 ? -9.440 -8.743 35.824 1.00 96.06 114 VAL A O 1
ATOM 822 N N . ASP A 1 115 ? -10.387 -10.650 35.098 1.00 94.12 115 ASP A N 1
ATOM 823 C CA . ASP A 1 115 ? -9.259 -11.511 35.421 1.00 94.12 115 ASP A CA 1
ATOM 824 C C . ASP A 1 115 ? -8.474 -11.801 34.147 1.00 94.12 115 ASP A C 1
ATOM 826 O O . ASP A 1 115 ? -9.026 -12.257 33.140 1.00 94.12 115 ASP A O 1
ATOM 830 N N . THR A 1 116 ? -7.165 -11.567 34.191 1.00 93.56 116 THR A N 1
ATOM 831 C CA . THR A 1 116 ? -6.269 -11.968 33.107 1.00 93.56 116 THR A CA 1
ATOM 832 C C . THR A 1 116 ? -5.682 -13.332 33.407 1.00 93.56 116 THR A C 1
ATOM 834 O O . THR A 1 116 ? -5.041 -13.521 34.440 1.00 93.56 116 THR A O 1
ATOM 837 N N . THR A 1 117 ? -5.846 -14.264 32.480 1.00 87.31 117 THR A N 1
ATOM 838 C CA . THR A 1 117 ? -5.274 -15.608 32.559 1.00 87.31 117 THR A CA 1
ATOM 839 C C . THR A 1 117 ? -4.595 -15.965 31.240 1.00 87.31 117 THR A C 1
ATOM 841 O O . THR A 1 117 ? -4.717 -15.259 30.236 1.00 87.31 117 THR A O 1
ATOM 844 N N . THR A 1 118 ? -3.829 -17.050 31.242 1.00 83.69 118 THR A N 1
ATOM 845 C CA . THR A 1 118 ? -3.222 -17.621 30.038 1.00 83.69 118 THR A CA 1
ATOM 846 C C . THR A 1 118 ? -3.743 -19.039 29.863 1.00 83.69 118 THR A C 1
ATOM 848 O O . THR A 1 118 ? -3.194 -19.986 30.428 1.00 83.69 118 THR A O 1
ATOM 851 N N . THR A 1 119 ? -4.827 -19.177 29.107 1.00 87.56 119 THR A N 1
ATOM 852 C CA . THR A 1 119 ? -5.379 -20.476 28.712 1.00 87.56 119 THR A CA 1
ATOM 853 C C . THR A 1 119 ? -4.469 -21.145 27.676 1.00 87.56 119 THR A C 1
ATOM 855 O O . THR A 1 119 ? -3.785 -20.474 26.899 1.00 87.56 119 THR A O 1
ATOM 858 N N . ALA A 1 120 ? -4.439 -22.480 27.642 1.00 90.38 120 ALA A N 1
ATOM 859 C CA . ALA A 1 120 ? -3.704 -23.221 26.617 1.00 90.38 120 ALA A CA 1
ATOM 860 C C . ALA A 1 120 ? -4.148 -22.786 25.202 1.00 90.38 120 ALA A C 1
ATOM 862 O O . ALA A 1 120 ? -5.333 -22.609 24.944 1.00 90.38 120 ALA A O 1
ATOM 863 N N . GLY A 1 121 ? -3.191 -22.568 24.294 1.00 89.19 121 GLY A N 1
ATOM 864 C CA . GLY A 1 121 ? -3.449 -22.055 22.937 1.00 89.19 121 GLY A CA 1
ATOM 865 C C . GLY A 1 121 ? -3.678 -20.538 22.825 1.00 89.19 121 GLY A C 1
ATOM 866 O O . GLY A 1 121 ? -3.536 -19.988 21.734 1.00 89.19 121 GLY A O 1
ATOM 867 N N . MET A 1 122 ? -3.943 -19.837 23.930 1.00 94.62 122 MET A N 1
ATOM 868 C CA . MET A 1 122 ? -4.184 -18.391 23.937 1.00 94.62 122 MET A CA 1
ATOM 869 C C . MET A 1 122 ? -2.945 -17.623 24.395 1.00 94.62 122 MET A C 1
ATOM 871 O O . MET A 1 122 ? -2.194 -18.070 25.266 1.00 94.62 122 MET A O 1
ATOM 875 N N . PHE A 1 123 ? -2.692 -16.474 23.773 1.00 93.31 123 PHE A N 1
ATOM 876 C CA . PHE A 1 123 ? -1.638 -15.551 24.178 1.00 93.31 123 PHE A CA 1
ATOM 877 C C . PHE A 1 123 ? -2.045 -14.856 25.477 1.00 93.31 123 PHE A C 1
ATOM 879 O O . PHE A 1 123 ? -1.261 -14.772 26.421 1.00 93.31 123 PHE A O 1
ATOM 886 N N . LYS A 1 124 ? -3.307 -14.423 25.545 1.00 93.94 124 LYS A N 1
ATOM 887 C CA . LYS A 1 124 ? -3.943 -13.931 26.763 1.00 93.94 124 LYS A CA 1
ATOM 888 C C . LYS A 1 124 ? -5.454 -14.149 26.691 1.00 93.94 124 LYS A C 1
ATOM 890 O O . LYS A 1 124 ? -6.044 -14.021 25.620 1.00 93.94 124 LYS A O 1
ATOM 895 N N . SER A 1 125 ? -6.047 -14.450 27.838 1.00 95.12 125 SER A N 1
ATOM 896 C CA . SER A 1 125 ? -7.485 -14.598 28.034 1.00 95.12 125 SER A CA 1
ATOM 897 C C . SER A 1 125 ? -7.950 -13.588 29.078 1.00 95.12 125 SER A C 1
ATOM 899 O O . SER A 1 125 ? -7.359 -13.481 30.156 1.00 95.12 125 SER A O 1
ATOM 901 N N . TYR A 1 126 ? -9.014 -12.856 28.772 1.00 96.44 126 TYR A N 1
ATOM 902 C CA . TYR A 1 126 ? -9.649 -11.908 29.684 1.00 96.44 126 TYR A CA 1
ATOM 903 C C . TYR A 1 126 ? -11.015 -12.456 30.068 1.00 96.44 126 TYR A C 1
ATOM 905 O O . TYR A 1 126 ? -11.895 -12.573 29.220 1.00 96.44 126 TYR A O 1
ATOM 913 N N . THR A 1 127 ? -11.187 -12.813 31.337 1.00 96.00 127 THR A N 1
ATOM 914 C CA . THR A 1 127 ? -12.466 -13.302 31.859 1.00 96.00 127 THR A CA 1
ATOM 915 C C . THR A 1 127 ? -13.170 -12.163 32.575 1.00 96.00 127 THR A C 1
ATOM 917 O O . THR A 1 127 ? -12.693 -11.685 33.602 1.00 96.00 127 THR A O 1
ATOM 920 N N . LEU A 1 128 ? -14.303 -11.734 32.029 1.00 95.44 128 LEU A N 1
ATOM 921 C CA . LEU A 1 128 ? -15.159 -10.726 32.632 1.00 95.44 128 LEU A CA 1
ATOM 922 C C . LEU A 1 128 ? -16.076 -11.414 33.639 1.00 95.44 128 LEU A C 1
ATOM 924 O O . LEU A 1 128 ? -16.790 -12.361 33.287 1.00 95.44 128 LEU A O 1
ATOM 928 N N . LYS A 1 129 ? -16.060 -10.939 34.884 1.00 93.75 129 LYS A N 1
ATOM 929 C CA . LYS A 1 129 ? -16.876 -11.478 35.972 1.00 93.75 129 LYS A CA 1
ATOM 930 C C . LYS A 1 129 ? -17.792 -10.413 36.548 1.00 93.75 129 LYS A C 1
ATOM 932 O O . LYS A 1 129 ? -17.394 -9.264 36.679 1.00 93.75 129 LYS A O 1
ATOM 937 N N . GLN A 1 130 ? -18.991 -10.820 36.944 1.00 93.19 130 GLN A N 1
ATOM 938 C CA . GLN A 1 130 ? -19.905 -10.017 37.756 1.00 93.19 130 GLN A CA 1
ATOM 939 C C . GLN A 1 130 ? -20.490 -10.911 38.837 1.00 93.19 130 GLN A C 1
ATOM 941 O O . GLN A 1 130 ? -20.865 -12.057 38.568 1.00 93.19 130 GLN A O 1
ATOM 946 N N . ASN A 1 131 ? -20.520 -10.416 40.074 1.00 89.38 131 ASN A N 1
ATOM 947 C CA . ASN A 1 131 ? -20.913 -11.208 41.240 1.00 89.38 131 ASN A CA 1
ATOM 948 C C . ASN A 1 131 ? -20.158 -12.558 41.334 1.00 89.38 131 ASN A C 1
ATOM 950 O O . ASN A 1 131 ? -20.746 -13.612 41.581 1.00 89.38 131 ASN A O 1
ATOM 954 N N . GLY A 1 132 ? -18.860 -12.552 41.004 1.00 87.56 132 GLY A N 1
ATOM 955 C CA . GLY A 1 132 ? -18.004 -13.744 40.976 1.00 87.56 132 GLY A CA 1
ATOM 956 C C . GLY A 1 132 ? -18.286 -14.753 39.851 1.00 87.56 132 GLY A C 1
ATOM 957 O O . GLY A 1 132 ? -17.547 -15.728 39.724 1.00 87.56 132 GLY A O 1
ATOM 958 N N . LYS A 1 133 ? -19.312 -14.537 39.017 1.00 90.00 133 LYS A N 1
ATOM 959 C CA . LYS A 1 133 ? -19.665 -15.415 37.894 1.00 90.00 133 LYS A CA 1
ATOM 960 C C . LYS A 1 133 ? -19.069 -14.905 36.594 1.00 90.00 133 LYS A C 1
ATOM 962 O O . LYS A 1 133 ? -19.112 -13.709 36.322 1.00 90.00 133 LYS A O 1
ATOM 967 N N . ASN A 1 134 ? -18.578 -15.820 35.766 1.00 94.06 134 ASN A N 1
ATOM 968 C CA . ASN A 1 134 ? -18.111 -15.494 34.424 1.00 94.06 134 ASN A CA 1
ATOM 969 C C . ASN A 1 134 ? -19.296 -15.043 33.560 1.00 94.06 134 ASN A C 1
ATOM 971 O O . ASN A 1 134 ? -20.287 -15.766 33.453 1.00 94.06 134 ASN A O 1
ATOM 975 N N . ILE A 1 135 ? -19.174 -13.876 32.931 1.00 94.75 135 ILE A N 1
ATOM 976 C CA . ILE A 1 135 ? -20.141 -13.386 31.940 1.00 94.75 135 ILE A CA 1
ATOM 977 C C . ILE A 1 135 ? -19.620 -13.628 30.526 1.00 94.75 135 ILE A C 1
ATOM 979 O O . ILE A 1 135 ? -20.370 -14.048 29.651 1.00 94.75 135 ILE A O 1
ATOM 983 N N . ALA A 1 136 ? -18.337 -13.348 30.298 1.00 95.81 136 ALA A N 1
ATOM 984 C CA . ALA A 1 136 ? -17.720 -13.464 28.988 1.00 95.81 136 ALA A CA 1
ATOM 985 C C . ALA A 1 136 ? -16.224 -13.744 29.112 1.00 95.81 136 ALA A C 1
ATOM 987 O O . ALA A 1 136 ? -15.578 -13.337 30.081 1.00 95.81 136 ALA A O 1
ATOM 988 N N . THR A 1 137 ? -15.681 -14.386 28.085 1.00 95.12 137 THR A N 1
ATOM 989 C CA . THR A 1 137 ? -14.244 -14.579 27.919 1.00 95.12 137 THR A CA 1
ATOM 990 C C . THR A 1 137 ? -13.832 -14.006 26.574 1.00 95.12 137 THR A C 1
ATOM 992 O O . THR A 1 137 ? -14.461 -14.289 25.556 1.00 95.12 137 THR A O 1
ATOM 995 N N . ILE A 1 138 ? -12.786 -13.184 26.578 1.00 95.19 138 ILE A N 1
ATOM 996 C CA . ILE A 1 138 ? -12.134 -12.684 25.371 1.00 95.19 138 ILE A CA 1
ATOM 997 C C . ILE A 1 138 ? -10.794 -13.396 25.267 1.00 95.19 138 ILE A C 1
ATOM 999 O O . ILE A 1 138 ? -9.886 -13.154 26.065 1.00 95.19 138 ILE A O 1
ATOM 1003 N N . ASP A 1 139 ? -10.690 -14.271 24.279 1.00 95.25 139 ASP A N 1
ATOM 1004 C CA . ASP A 1 139 ? -9.499 -15.056 24.002 1.00 95.25 139 ASP A CA 1
ATOM 1005 C C . ASP A 1 139 ? -8.721 -14.447 22.835 1.00 95.25 139 ASP A C 1
ATOM 1007 O O . ASP A 1 139 ? -9.288 -14.166 21.780 1.00 95.25 139 ASP A O 1
ATOM 1011 N N . ILE A 1 140 ? -7.417 -14.235 23.030 1.00 94.31 140 ILE A N 1
ATOM 1012 C CA . ILE A 1 140 ? -6.490 -13.803 21.979 1.00 94.31 140 ILE A CA 1
ATOM 1013 C C . ILE A 1 140 ? -5.656 -15.021 21.562 1.00 94.31 140 ILE A C 1
ATOM 1015 O O . ILE A 1 140 ? -4.734 -15.387 22.298 1.00 94.31 140 ILE A O 1
ATOM 1019 N N . PRO A 1 141 ? -5.939 -15.663 20.414 1.00 94.31 141 PRO A N 1
ATOM 1020 C CA . PRO A 1 141 ? -5.209 -16.846 19.966 1.00 94.31 141 PRO A CA 1
ATOM 1021 C C . PRO A 1 141 ? -3.742 -16.549 19.682 1.00 94.31 141 PRO A C 1
ATOM 1023 O O . PRO A 1 141 ? -3.398 -15.501 19.134 1.00 94.31 141 PRO A O 1
ATOM 1026 N N . LYS A 1 142 ? -2.865 -17.500 20.008 1.00 94.56 142 LYS A N 1
ATOM 1027 C CA . LYS A 1 142 ? -1.427 -17.355 19.755 1.00 94.56 142 LYS A CA 1
ATOM 1028 C C . LYS A 1 142 ? -1.065 -17.272 18.268 1.00 94.56 142 LYS A C 1
ATOM 1030 O O . LYS A 1 142 ? -0.093 -16.604 17.932 1.00 94.56 142 LYS A O 1
ATOM 1035 N N . ASP A 1 143 ? -1.854 -17.891 17.389 1.00 91.88 143 ASP A N 1
ATOM 1036 C CA . ASP A 1 143 ? -1.639 -17.858 15.933 1.00 91.88 143 ASP A CA 1
ATOM 1037 C C . ASP A 1 143 ? -1.887 -16.472 15.315 1.00 91.88 143 ASP A C 1
ATOM 1039 O O . ASP A 1 143 ? -1.431 -16.189 14.212 1.00 91.88 143 ASP A O 1
ATOM 1043 N N . MET A 1 144 ? -2.589 -15.585 16.028 1.00 90.75 144 MET A N 1
ATOM 1044 C CA . MET A 1 144 ? -2.886 -14.224 15.571 1.00 90.75 144 MET A CA 1
ATOM 1045 C C . MET A 1 144 ? -1.894 -13.179 16.093 1.00 90.75 144 MET A C 1
ATOM 1047 O O . MET A 1 144 ? -2.014 -11.999 15.764 1.00 90.75 144 MET A O 1
ATOM 1051 N N . VAL A 1 145 ? -0.933 -13.583 16.927 1.00 95.00 145 VAL A N 1
ATOM 1052 C CA . VAL A 1 145 ? 0.003 -12.670 17.587 1.00 95.00 145 VAL A CA 1
ATOM 1053 C C . VAL A 1 145 ? 1.416 -12.974 17.119 1.00 95.00 145 VAL A C 1
ATOM 1055 O O . VAL A 1 145 ? 1.886 -14.104 17.215 1.00 95.00 145 VAL A O 1
ATOM 1058 N N . VAL A 1 146 ? 2.121 -11.946 16.656 1.00 96.69 146 VAL A N 1
ATOM 1059 C CA . VAL A 1 146 ? 3.555 -12.023 16.368 1.00 96.69 146 VAL A CA 1
ATOM 1060 C C . VAL A 1 146 ? 4.318 -11.779 17.669 1.00 96.69 146 VAL A C 1
ATOM 1062 O O . VAL A 1 146 ? 4.154 -10.735 18.297 1.00 96.69 146 VAL A O 1
ATOM 1065 N N . SER A 1 147 ? 5.141 -12.740 18.087 1.00 95.19 147 SER A N 1
ATOM 1066 C CA . SER A 1 147 ? 5.977 -12.638 19.290 1.00 95.19 147 SER A CA 1
ATOM 1067 C C . SER A 1 147 ? 7.261 -11.845 19.040 1.00 95.19 147 SER A C 1
ATOM 1069 O O . SER A 1 147 ? 7.761 -11.175 19.940 1.00 95.19 147 SER A O 1
ATOM 1071 N N . SER A 1 148 ? 7.799 -11.911 17.819 1.00 96.69 148 SER A N 1
ATOM 1072 C CA . SER A 1 148 ? 8.987 -11.163 17.397 1.00 96.69 148 SER A CA 1
ATOM 1073 C C . SER A 1 148 ? 9.102 -11.099 15.873 1.00 96.69 148 SER A C 1
ATOM 1075 O O . SER A 1 148 ? 8.506 -11.905 15.156 1.00 96.69 148 SER A O 1
ATOM 1077 N N . GLY A 1 149 ? 9.893 -10.150 15.377 1.00 97.19 149 GLY A N 1
ATOM 1078 C CA . GLY A 1 149 ? 10.259 -10.058 13.969 1.00 97.19 149 GLY A CA 1
ATOM 1079 C C . GLY A 1 149 ? 11.742 -9.740 13.809 1.00 97.19 149 GLY A C 1
ATOM 1080 O O . GLY A 1 149 ? 12.284 -8.937 14.567 1.00 97.19 149 GLY A O 1
ATOM 1081 N N . GLU A 1 150 ? 12.392 -10.350 12.821 1.00 97.06 150 GLU A N 1
ATOM 1082 C CA . GLU A 1 150 ? 13.764 -10.022 12.420 1.00 97.06 150 GLU A CA 1
ATOM 1083 C C . GLU A 1 150 ? 13.865 -9.866 10.899 1.00 97.06 150 GLU A C 1
ATOM 1085 O O . GLU A 1 150 ? 13.156 -10.530 10.142 1.00 97.06 150 GLU A O 1
ATOM 1090 N N . VAL A 1 151 ? 14.766 -8.998 10.435 1.00 96.19 151 VAL A N 1
ATOM 1091 C CA . VAL A 1 151 ? 15.182 -8.984 9.028 1.00 96.19 151 VAL A CA 1
ATOM 1092 C C . VAL A 1 151 ? 16.404 -9.881 8.902 1.00 96.19 151 VAL A C 1
ATOM 1094 O O . VAL A 1 151 ? 17.420 -9.642 9.554 1.00 96.19 151 VAL A O 1
ATOM 1097 N N . LYS A 1 152 ? 16.314 -10.914 8.065 1.00 95.31 152 LYS A N 1
ATOM 1098 C CA . LYS A 1 152 ? 17.355 -11.933 7.929 1.00 95.31 152 LYS A CA 1
ATOM 1099 C C . LYS A 1 152 ? 17.673 -12.223 6.477 1.00 95.31 152 LYS A C 1
ATOM 1101 O O . LYS A 1 152 ? 16.776 -12.416 5.662 1.00 95.31 152 LYS A O 1
ATOM 1106 N N . THR A 1 153 ? 18.961 -12.289 6.164 1.00 95.31 153 THR A N 1
ATOM 1107 C CA . THR A 1 153 ? 19.443 -12.684 4.840 1.00 95.31 153 THR A CA 1
ATOM 1108 C C . THR A 1 153 ? 19.823 -14.157 4.845 1.00 95.31 153 THR A C 1
ATOM 1110 O O . THR A 1 153 ? 20.634 -14.593 5.661 1.00 95.31 153 THR A O 1
ATOM 1113 N N . TYR A 1 154 ? 19.246 -14.909 3.912 1.00 95.94 154 TYR A N 1
ATOM 1114 C CA . TYR A 1 154 ? 19.542 -16.315 3.673 1.00 95.94 154 TYR A CA 1
ATOM 1115 C C . TYR A 1 154 ? 20.348 -16.477 2.385 1.00 95.94 154 TYR A C 1
ATOM 1117 O O . TYR A 1 154 ? 20.010 -15.902 1.348 1.00 95.94 154 TYR A O 1
ATOM 1125 N N . THR A 1 155 ? 21.401 -17.287 2.439 1.00 95.00 155 THR A N 1
ATOM 1126 C CA . THR A 1 155 ? 22.099 -17.801 1.256 1.00 95.00 155 THR A CA 1
ATOM 1127 C C . THR A 1 155 ? 21.473 -19.133 0.856 1.00 95.00 155 THR A C 1
ATOM 1129 O O . THR A 1 155 ? 20.712 -19.720 1.623 1.00 95.00 155 THR A O 1
ATOM 1132 N N . ALA A 1 156 ? 21.824 -19.664 -0.318 1.00 93.38 156 ALA A N 1
ATOM 1133 C CA . ALA A 1 156 ? 21.351 -20.986 -0.735 1.00 93.38 156 ALA A CA 1
ATOM 1134 C C . ALA A 1 156 ? 21.758 -22.105 0.250 1.00 93.38 156 ALA A C 1
ATOM 1136 O O . ALA A 1 156 ? 21.119 -23.150 0.279 1.00 93.38 156 ALA A O 1
ATOM 1137 N N . GLN A 1 157 ? 22.788 -21.878 1.076 1.00 94.50 157 GLN A N 1
ATOM 1138 C CA . GLN A 1 157 ? 23.261 -22.821 2.093 1.00 94.50 157 GLN A CA 1
ATOM 1139 C C . GLN A 1 157 ? 22.603 -22.619 3.465 1.00 94.50 157 GLN A C 1
ATOM 1141 O O . GLN A 1 157 ? 22.669 -23.520 4.294 1.00 94.50 157 GLN A O 1
ATOM 1146 N N . THR A 1 158 ? 21.995 -21.457 3.732 1.00 95.06 158 THR A N 1
ATOM 1147 C CA . THR A 1 158 ? 21.408 -21.132 5.045 1.00 95.06 158 THR A CA 1
ATOM 1148 C C . THR A 1 158 ? 19.884 -21.063 5.033 1.00 95.06 158 THR A C 1
ATOM 1150 O O . THR A 1 158 ? 19.295 -20.633 6.026 1.00 95.06 158 THR A O 1
ATOM 1153 N N . LEU A 1 159 ? 19.238 -21.486 3.938 1.00 95.56 159 LEU A N 1
ATOM 1154 C CA . LEU A 1 159 ? 17.780 -21.535 3.859 1.00 95.56 159 LEU A CA 1
ATOM 1155 C C . LEU A 1 159 ? 17.207 -22.375 5.010 1.00 95.56 159 LEU A C 1
ATOM 1157 O O . LEU A 1 159 ? 17.663 -23.500 5.235 1.00 95.56 159 LEU A O 1
ATOM 1161 N N . PRO A 1 160 ? 16.222 -21.844 5.755 1.00 94.12 160 PRO A N 1
ATOM 1162 C CA . PRO A 1 160 ? 15.557 -22.610 6.790 1.00 94.12 160 PRO A CA 1
ATOM 1163 C C . PRO A 1 160 ? 14.718 -23.721 6.149 1.00 94.12 160 PRO A C 1
ATOM 1165 O O . PRO A 1 160 ? 14.311 -23.635 4.991 1.00 94.12 160 PRO A O 1
ATOM 1168 N N . THR A 1 161 ? 14.443 -24.765 6.918 1.00 89.62 161 THR A N 1
ATOM 1169 C CA . THR A 1 161 ? 13.581 -25.877 6.514 1.00 89.62 161 THR A CA 1
ATOM 1170 C C . THR A 1 161 ? 12.256 -25.813 7.275 1.00 89.62 161 THR A C 1
ATOM 1172 O O . THR A 1 161 ? 12.181 -25.226 8.354 1.00 89.62 161 THR A O 1
ATOM 1175 N N . GLY A 1 162 ? 11.198 -26.397 6.707 1.00 86.31 162 GLY A N 1
ATOM 1176 C CA . GLY A 1 162 ? 9.860 -26.431 7.307 1.00 86.31 162 GLY A CA 1
ATOM 1177 C C . GLY A 1 162 ? 8.770 -25.869 6.394 1.00 86.31 162 GLY A C 1
ATOM 1178 O O . GLY A 1 162 ? 9.042 -25.282 5.346 1.00 86.31 162 GLY A O 1
ATOM 1179 N N . THR A 1 163 ? 7.514 -26.074 6.784 1.00 82.19 163 THR A N 1
ATOM 1180 C CA . THR A 1 163 ? 6.346 -25.572 6.049 1.00 82.19 163 THR A CA 1
ATOM 1181 C C . THR A 1 163 ? 6.372 -24.045 5.996 1.00 82.19 163 THR A C 1
ATOM 1183 O O . THR A 1 163 ? 6.516 -23.391 7.024 1.00 82.19 163 THR A O 1
ATOM 1186 N N . GLY A 1 164 ? 6.254 -23.470 4.796 1.00 84.94 164 GLY A N 1
ATOM 1187 C CA . GLY A 1 164 ? 6.299 -22.016 4.592 1.00 84.94 164 GLY A CA 1
ATOM 1188 C C . GLY A 1 164 ? 7.705 -21.403 4.592 1.00 84.94 164 GLY A C 1
ATOM 1189 O O . GLY A 1 164 ? 7.829 -20.197 4.383 1.00 84.94 164 GLY A O 1
ATOM 1190 N N . ALA A 1 165 ? 8.761 -22.203 4.782 1.00 93.81 165 ALA A N 1
ATOM 1191 C CA . ALA A 1 165 ? 10.133 -21.726 4.668 1.00 93.81 165 ALA A CA 1
ATOM 1192 C C . ALA A 1 165 ? 10.471 -21.319 3.218 1.00 93.81 165 ALA A C 1
ATOM 1194 O O . ALA A 1 165 ? 10.023 -21.971 2.268 1.00 93.81 165 ALA A O 1
ATOM 1195 N N . PRO A 1 166 ? 11.265 -20.254 3.011 1.00 94.38 166 PRO A N 1
ATOM 1196 C CA . PRO A 1 166 ? 11.669 -19.830 1.681 1.00 94.38 166 PRO A CA 1
ATOM 1197 C C . PRO A 1 166 ? 12.499 -20.890 0.957 1.00 94.38 166 PRO A C 1
ATOM 1199 O O . PRO A 1 166 ? 13.357 -21.543 1.542 1.00 94.38 166 PRO A O 1
ATOM 1202 N N . THR A 1 167 ? 12.294 -20.995 -0.356 1.00 94.12 167 THR A N 1
ATOM 1203 C CA . THR A 1 167 ? 13.020 -21.925 -1.240 1.00 94.12 167 THR A CA 1
ATOM 1204 C C . THR A 1 167 ? 14.146 -21.254 -2.027 1.00 94.12 167 THR A C 1
ATOM 1206 O O . THR A 1 167 ? 14.833 -21.902 -2.811 1.00 94.12 167 THR A O 1
ATOM 1209 N N . SER A 1 168 ? 14.332 -19.943 -1.861 1.00 92.44 168 SER A N 1
ATOM 1210 C CA . SER A 1 168 ? 15.308 -19.144 -2.607 1.00 92.44 168 SER A CA 1
ATOM 1211 C C . SER A 1 168 ? 16.061 -18.191 -1.689 1.00 92.44 168 SER A C 1
ATOM 1213 O O . SER A 1 168 ? 15.467 -17.574 -0.802 1.00 92.44 168 SER A O 1
ATOM 1215 N N . ALA A 1 169 ? 17.366 -18.046 -1.929 1.00 93.69 169 ALA A N 1
ATOM 1216 C CA . ALA A 1 169 ? 18.212 -17.080 -1.235 1.00 93.69 169 ALA A CA 1
ATOM 1217 C C . ALA A 1 169 ? 17.667 -15.648 -1.381 1.00 93.69 169 ALA A C 1
ATOM 1219 O O . ALA A 1 169 ? 17.076 -15.295 -2.404 1.00 93.69 169 ALA A O 1
ATOM 1220 N N . GLY A 1 170 ? 17.882 -14.819 -0.364 1.00 91.44 170 GLY A N 1
ATOM 1221 C CA . GLY A 1 170 ? 17.388 -13.445 -0.328 1.00 91.44 170 GLY A CA 1
ATOM 1222 C C . GLY A 1 170 ? 17.263 -12.910 1.092 1.00 91.44 170 GLY A C 1
ATOM 1223 O O . GLY A 1 170 ? 17.543 -13.613 2.063 1.00 91.44 170 GLY A O 1
ATOM 1224 N N . THR A 1 171 ? 16.831 -11.660 1.212 1.00 93.06 171 THR A N 1
ATOM 1225 C CA . THR A 1 171 ? 16.520 -11.036 2.500 1.00 93.06 171 THR A CA 1
ATOM 1226 C C . THR A 1 171 ? 15.026 -11.162 2.782 1.00 93.06 171 THR A C 1
ATOM 1228 O O . THR A 1 171 ? 14.192 -10.962 1.900 1.00 93.06 171 THR A O 1
ATOM 1231 N N . TYR A 1 172 ? 14.683 -11.525 4.011 1.00 95.38 172 TYR A N 1
ATOM 1232 C CA . TYR A 1 172 ? 13.317 -11.797 4.434 1.00 95.38 172 TYR A CA 1
ATOM 1233 C C . TYR A 1 172 ? 13.007 -11.041 5.719 1.00 95.38 172 TYR A C 1
ATOM 1235 O O . TYR A 1 172 ? 13.851 -10.963 6.612 1.00 95.38 172 TYR A O 1
ATOM 1243 N N . LEU A 1 173 ? 11.781 -10.533 5.824 1.00 96.12 173 LEU A N 1
ATOM 1244 C CA . LEU A 1 173 ? 11.178 -10.241 7.116 1.00 96.12 173 LEU A CA 1
ATOM 1245 C C . LEU A 1 173 ? 10.638 -11.565 7.661 1.00 96.12 173 LEU A C 1
ATOM 1247 O O . LEU A 1 173 ? 9.766 -12.185 7.048 1.00 96.12 173 LEU A O 1
ATOM 1251 N N . VAL A 1 174 ? 11.210 -12.019 8.769 1.00 96.56 174 VAL A N 1
ATOM 1252 C CA . VAL A 1 174 ? 10.854 -13.266 9.444 1.00 96.56 174 VAL A CA 1
ATOM 1253 C C . VAL A 1 174 ? 10.051 -12.901 10.680 1.00 96.56 174 VAL A C 1
ATOM 1255 O O . VAL A 1 174 ? 10.604 -12.373 11.643 1.00 96.56 174 VAL A O 1
ATOM 1258 N N . LEU A 1 175 ? 8.747 -13.159 10.646 1.00 96.62 175 LEU A N 1
ATOM 1259 C CA . LEU A 1 175 ? 7.856 -12.953 11.785 1.00 96.62 175 LEU A CA 1
ATOM 1260 C C . LEU A 1 175 ? 7.643 -14.287 12.488 1.00 96.62 175 LEU A C 1
ATOM 1262 O O . LEU A 1 175 ? 7.287 -15.268 11.843 1.00 96.62 175 LEU A O 1
ATOM 1266 N N . THR A 1 176 ? 7.851 -14.320 13.798 1.00 95.50 176 THR A N 1
ATOM 1267 C CA . THR A 1 176 ? 7.606 -15.506 14.623 1.00 95.50 176 THR A CA 1
ATOM 1268 C C . THR A 1 176 ? 6.249 -15.352 15.296 1.00 95.50 176 THR A C 1
ATOM 1270 O O . THR A 1 176 ? 6.025 -14.372 16.007 1.00 95.50 176 THR A O 1
ATOM 1273 N N . LEU A 1 177 ? 5.333 -16.290 15.067 1.00 95.00 177 LEU A N 1
ATOM 1274 C CA . LEU A 1 177 ? 4.042 -16.332 15.748 1.00 95.00 177 LEU A CA 1
ATOM 1275 C C . LEU A 1 177 ? 4.230 -16.772 17.202 1.00 95.00 177 LEU A C 1
ATOM 1277 O O . LEU A 1 177 ? 5.170 -17.486 17.542 1.00 95.00 177 LEU A O 1
ATOM 1281 N N . ALA A 1 178 ? 3.330 -16.350 18.084 1.00 94.81 178 ALA A N 1
ATOM 1282 C CA . ALA A 1 178 ? 3.366 -16.704 19.500 1.00 94.81 178 ALA A CA 1
ATOM 1283 C C . ALA A 1 178 ? 2.844 -18.127 19.784 1.00 94.81 178 ALA A C 1
ATOM 1285 O O . ALA A 1 178 ? 2.633 -18.481 20.949 1.00 94.81 178 ALA A O 1
ATOM 1286 N N . ASN A 1 179 ? 2.558 -18.916 18.741 1.00 92.62 179 ASN A N 1
ATOM 1287 C CA . ASN A 1 179 ? 1.987 -20.256 18.847 1.00 92.62 179 ASN A CA 1
ATOM 1288 C C . ASN A 1 179 ? 2.984 -21.276 19.402 1.00 92.62 179 ASN A C 1
ATOM 1290 O O . ASN A 1 179 ? 4.162 -20.989 19.588 1.00 92.62 179 ASN A O 1
ATOM 1294 N N . ALA A 1 180 ? 2.489 -22.462 19.765 1.00 91.25 180 ALA A N 1
ATOM 1295 C CA . ALA A 1 180 ? 3.287 -23.442 20.506 1.00 91.25 180 ALA A CA 1
ATOM 1296 C C . ALA A 1 180 ? 4.551 -23.882 19.746 1.00 91.25 180 ALA A C 1
ATOM 1298 O O . ALA A 1 180 ? 5.568 -24.194 20.363 1.00 91.25 180 ALA A O 1
ATOM 1299 N N . THR A 1 181 ? 4.485 -23.885 18.418 1.00 92.69 181 THR A N 1
ATOM 1300 C CA . THR A 1 181 ? 5.576 -24.263 17.517 1.00 92.69 181 THR A CA 1
ATOM 1301 C C . THR A 1 181 ? 6.468 -23.086 17.125 1.00 92.69 181 THR A C 1
ATOM 1303 O O . THR A 1 181 ? 7.529 -23.312 16.546 1.00 92.69 181 THR A O 1
ATOM 1306 N N . ASN A 1 182 ? 6.104 -21.851 17.497 1.00 92.19 182 ASN A N 1
ATOM 1307 C CA . ASN A 1 182 ? 6.745 -20.616 17.046 1.00 92.19 182 ASN A CA 1
ATOM 1308 C C . ASN A 1 182 ? 6.854 -20.565 15.515 1.00 92.19 182 ASN A C 1
ATOM 1310 O O . ASN A 1 182 ? 7.931 -20.308 14.962 1.00 92.19 182 ASN A O 1
ATOM 1314 N N . ASP A 1 183 ? 5.743 -20.861 14.838 1.00 93.81 183 ASP A N 1
ATOM 1315 C CA . ASP A 1 183 ? 5.674 -20.878 13.382 1.00 93.81 183 ASP A CA 1
ATOM 1316 C C . ASP A 1 183 ? 6.129 -19.541 12.805 1.00 93.81 183 ASP A C 1
ATOM 1318 O O . ASP A 1 183 ? 5.920 -18.470 13.385 1.00 93.81 183 ASP A O 1
ATOM 1322 N N . LYS A 1 184 ? 6.768 -19.606 11.640 1.00 94.88 184 LYS A N 1
ATOM 1323 C CA . LYS A 1 184 ? 7.369 -18.439 11.004 1.00 94.88 184 LYS A CA 1
ATOM 1324 C C . LYS A 1 184 ? 6.622 -18.058 9.743 1.00 94.88 184 LYS A C 1
ATOM 1326 O O . LYS A 1 184 ? 6.378 -18.891 8.874 1.00 94.88 184 LYS A O 1
ATOM 1331 N N . VAL A 1 185 ? 6.336 -16.768 9.622 1.00 95.06 185 VAL A N 1
ATOM 1332 C CA . VAL A 1 185 ? 5.873 -16.147 8.384 1.00 95.06 185 VAL A CA 1
ATOM 1333 C C . VAL A 1 185 ? 7.070 -15.474 7.730 1.00 95.06 185 VAL A C 1
ATOM 1335 O O . VAL A 1 185 ? 7.685 -14.573 8.303 1.00 95.06 185 VAL A O 1
ATOM 1338 N N . TYR A 1 186 ? 7.409 -15.930 6.528 1.00 95.12 186 TYR A N 1
ATOM 1339 C CA . TYR A 1 186 ? 8.532 -15.421 5.752 1.00 95.12 186 TYR A CA 1
ATOM 1340 C C . TYR A 1 186 ? 8.029 -14.528 4.630 1.00 95.12 186 TYR A C 1
ATOM 1342 O O . TYR A 1 186 ? 7.291 -14.973 3.753 1.00 95.12 186 TYR A O 1
ATOM 1350 N N . ILE A 1 187 ? 8.473 -13.276 4.626 1.00 93.81 187 ILE A N 1
ATOM 1351 C CA . ILE A 1 187 ? 8.089 -12.302 3.608 1.00 93.81 187 ILE A CA 1
ATOM 1352 C C . ILE A 1 187 ? 9.358 -11.858 2.879 1.00 93.81 187 ILE A C 1
ATOM 1354 O O . ILE A 1 187 ? 10.240 -11.243 3.478 1.00 93.81 187 ILE A O 1
ATOM 1358 N N . ASN A 1 188 ? 9.485 -12.207 1.597 1.00 91.75 188 ASN A N 1
ATOM 1359 C CA . ASN A 1 188 ? 10.678 -11.903 0.805 1.00 91.75 188 ASN A CA 1
ATOM 1360 C C . ASN A 1 188 ? 10.747 -10.407 0.482 1.00 91.75 188 ASN A C 1
ATOM 1362 O O . ASN A 1 188 ? 10.049 -9.950 -0.427 1.00 91.75 188 ASN A O 1
ATOM 1366 N N . VAL A 1 189 ? 11.633 -9.667 1.162 1.00 89.38 189 VAL A N 1
ATOM 1367 C CA . VAL A 1 189 ? 11.749 -8.202 1.016 1.00 89.38 189 VAL A CA 1
ATOM 1368 C C . VAL A 1 189 ? 12.117 -7.789 -0.409 1.00 89.38 189 VAL A C 1
ATOM 1370 O O . VAL A 1 189 ? 11.688 -6.737 -0.870 1.00 89.38 189 VAL A O 1
ATOM 1373 N N . GLY A 1 190 ? 12.840 -8.647 -1.137 1.00 78.56 190 GLY A N 1
ATOM 1374 C CA . GLY A 1 190 ? 13.203 -8.438 -2.539 1.00 78.56 190 GLY A CA 1
ATOM 1375 C C . GLY A 1 190 ? 12.043 -8.608 -3.523 1.00 78.56 190 GLY A C 1
ATOM 1376 O O . GLY A 1 190 ? 12.251 -8.451 -4.716 1.00 78.56 190 GLY A O 1
ATOM 1377 N N . THR A 1 191 ? 10.840 -8.950 -3.056 1.00 79.19 191 THR A N 1
ATOM 1378 C CA . THR A 1 191 ? 9.631 -9.046 -3.895 1.00 79.19 191 THR A CA 1
ATOM 1379 C C . THR A 1 191 ? 8.487 -8.147 -3.427 1.00 79.19 191 THR A C 1
ATOM 1381 O O . THR A 1 191 ? 7.501 -8.033 -4.143 1.00 79.19 191 THR A O 1
ATOM 1384 N N . LEU A 1 192 ? 8.589 -7.493 -2.256 1.00 82.12 192 LEU A N 1
ATOM 1385 C CA . LEU A 1 192 ? 7.528 -6.583 -1.774 1.00 82.12 192 LEU A CA 1
ATOM 1386 C C . LEU A 1 192 ? 7.358 -5.368 -2.679 1.00 82.12 192 LEU A C 1
ATOM 1388 O O . LEU A 1 192 ? 6.272 -4.807 -2.780 1.00 82.12 192 LEU A O 1
ATOM 1392 N N . VAL A 1 193 ? 8.460 -4.931 -3.273 1.00 71.56 193 VAL A N 1
ATOM 1393 C CA . VAL A 1 193 ? 8.485 -3.875 -4.271 1.00 71.56 193 VAL A CA 1
ATOM 1394 C C . VAL A 1 193 ? 8.899 -4.516 -5.583 1.00 71.56 193 VAL A C 1
ATOM 1396 O O . VAL A 1 193 ? 9.851 -5.297 -5.601 1.00 71.56 193 VAL A O 1
ATOM 1399 N N . ASP A 1 194 ? 8.193 -4.196 -6.668 1.00 65.62 194 ASP A N 1
ATOM 1400 C CA . ASP A 1 194 ? 8.567 -4.633 -8.012 1.00 65.62 194 ASP A CA 1
ATOM 1401 C C . ASP A 1 194 ? 9.976 -4.118 -8.336 1.00 65.62 194 ASP A C 1
ATOM 1403 O O . ASP A 1 194 ? 10.172 -2.983 -8.776 1.00 65.62 194 ASP A O 1
ATOM 1407 N N . ILE A 1 195 ? 10.984 -4.952 -8.085 1.00 66.25 195 ILE A N 1
ATOM 1408 C CA . ILE A 1 195 ? 12.348 -4.733 -8.550 1.00 66.25 195 ILE A CA 1
ATOM 1409 C C . ILE A 1 195 ? 12.503 -5.476 -9.868 1.00 66.25 195 ILE A C 1
ATOM 1411 O O . ILE A 1 195 ? 12.901 -6.641 -9.931 1.00 66.25 195 ILE A O 1
ATOM 1415 N N . TYR A 1 196 ? 12.150 -4.794 -10.955 1.00 74.69 196 TYR A N 1
ATOM 1416 C CA . TYR A 1 196 ? 12.479 -5.273 -12.290 1.00 74.69 196 TYR A CA 1
ATOM 1417 C C . TYR A 1 196 ? 13.977 -5.589 -12.356 1.00 74.69 196 TYR A C 1
ATOM 1419 O O . TYR A 1 196 ? 14.814 -4.830 -11.868 1.00 74.69 196 TYR A O 1
ATOM 1427 N N . LYS A 1 197 ? 14.328 -6.728 -12.955 1.00 78.88 197 LYS A N 1
ATOM 1428 C CA . LYS A 1 197 ? 15.721 -7.082 -13.233 1.00 78.88 197 LYS A CA 1
ATOM 1429 C C . LYS A 1 197 ? 15.990 -6.823 -14.702 1.00 78.88 197 LYS A C 1
ATOM 1431 O O . LYS A 1 197 ? 15.395 -7.468 -15.564 1.00 78.88 197 LYS A O 1
ATOM 1436 N N . ALA A 1 198 ? 16.891 -5.891 -14.992 1.00 88.94 198 ALA A N 1
ATOM 1437 C CA . ALA A 1 198 ? 17.349 -5.699 -16.356 1.00 88.94 198 ALA A CA 1
ATOM 1438 C C . ALA A 1 198 ? 18.076 -6.963 -16.840 1.00 88.94 198 ALA A C 1
ATOM 1440 O O . ALA A 1 198 ? 18.914 -7.526 -16.132 1.00 88.94 198 ALA A O 1
ATOM 1441 N N . LYS A 1 199 ? 17.759 -7.419 -18.057 1.00 89.25 199 LYS A N 1
ATOM 1442 C CA . LYS A 1 199 ? 18.486 -8.524 -18.688 1.00 89.25 199 LYS A CA 1
ATOM 1443 C C . LYS A 1 199 ? 19.942 -8.098 -18.878 1.00 89.25 199 LYS A C 1
ATOM 1445 O O . LYS A 1 199 ? 20.210 -7.129 -19.586 1.00 89.25 199 LYS A O 1
ATOM 1450 N N . ALA A 1 200 ? 20.871 -8.837 -18.280 1.00 89.81 200 ALA A N 1
ATOM 1451 C CA . ALA A 1 200 ? 22.293 -8.636 -18.527 1.00 89.81 200 ALA A CA 1
ATOM 1452 C C . ALA A 1 200 ? 22.624 -8.927 -20.000 1.00 89.81 200 ALA A C 1
ATOM 1454 O O . ALA A 1 200 ? 22.135 -9.913 -20.560 1.00 89.81 200 ALA A O 1
ATOM 1455 N N . ASN A 1 201 ? 23.472 -8.090 -20.598 1.00 91.06 201 ASN A N 1
ATOM 1456 C CA . ASN A 1 201 ? 23.959 -8.233 -21.971 1.00 91.06 201 ASN A CA 1
ATOM 1457 C C . ASN A 1 201 ? 22.819 -8.331 -22.999 1.00 91.06 201 ASN A C 1
ATOM 1459 O O . ASN A 1 201 ? 22.779 -9.237 -23.836 1.00 91.06 201 ASN A O 1
ATOM 1463 N N . ALA A 1 202 ? 21.847 -7.423 -22.912 1.00 95.38 202 ALA A N 1
ATOM 1464 C CA . ALA A 1 202 ? 20.854 -7.276 -23.968 1.00 95.38 202 ALA A CA 1
ATOM 1465 C C . ALA A 1 202 ? 21.554 -6.917 -25.290 1.00 95.38 202 ALA A C 1
ATOM 1467 O O . ALA A 1 202 ? 22.580 -6.248 -25.294 1.00 95.38 202 ALA A O 1
ATOM 1468 N N . THR A 1 203 ? 21.018 -7.367 -26.424 1.00 94.50 203 THR A N 1
ATOM 1469 C CA . THR A 1 203 ? 21.703 -7.236 -27.723 1.00 94.50 203 THR A CA 1
ATOM 1470 C C . THR A 1 203 ? 21.447 -5.908 -28.431 1.00 94.50 203 THR A C 1
ATOM 1472 O O . THR A 1 203 ? 22.202 -5.558 -29.330 1.00 94.50 203 THR A O 1
ATOM 1475 N N . LYS A 1 204 ? 20.391 -5.175 -28.048 1.00 94.94 204 LYS A N 1
ATOM 1476 C CA . LYS A 1 204 ? 19.993 -3.904 -28.682 1.00 94.94 204 LYS A CA 1
ATOM 1477 C C . LYS A 1 204 ? 19.975 -2.740 -27.701 1.00 94.94 204 LYS A C 1
ATOM 1479 O O . LYS A 1 204 ? 20.760 -1.808 -27.826 1.00 94.94 204 LYS A O 1
ATOM 1484 N N . ILE A 1 205 ? 19.094 -2.816 -26.706 1.00 96.56 205 ILE A N 1
ATOM 1485 C CA . ILE A 1 205 ? 18.955 -1.805 -25.659 1.00 96.56 205 ILE A CA 1
ATOM 1486 C C . ILE A 1 205 ? 19.331 -2.441 -24.330 1.00 96.56 205 ILE A C 1
ATOM 1488 O O . ILE A 1 205 ? 18.668 -3.381 -23.889 1.00 96.56 205 ILE A O 1
ATOM 1492 N N . GLN A 1 206 ? 20.386 -1.934 -23.700 1.00 96.31 206 GLN A N 1
ATOM 1493 C CA . GLN A 1 206 ? 20.769 -2.330 -22.355 1.00 96.31 206 GLN A CA 1
ATOM 1494 C C . GLN A 1 206 ? 20.065 -1.412 -21.360 1.00 96.31 206 GLN A C 1
ATOM 1496 O O . GLN A 1 206 ? 20.311 -0.211 -21.330 1.00 96.31 206 GLN A O 1
ATOM 1501 N N . ILE A 1 207 ? 19.175 -1.986 -20.555 1.00 95.38 207 ILE A N 1
ATOM 1502 C CA . ILE A 1 207 ? 18.559 -1.288 -19.425 1.00 95.38 207 ILE A CA 1
ATOM 1503 C C . ILE A 1 207 ? 19.485 -1.420 -18.214 1.00 95.38 207 ILE A C 1
ATOM 1505 O O . ILE A 1 207 ? 20.055 -2.492 -17.993 1.00 95.38 207 ILE A O 1
ATOM 1509 N N . SER A 1 208 ? 19.605 -0.351 -17.436 1.00 91.94 208 SER A N 1
ATOM 1510 C CA . SER A 1 208 ? 20.280 -0.314 -16.141 1.00 91.94 208 SER A CA 1
ATOM 1511 C C . SER A 1 208 ? 19.309 0.247 -15.110 1.00 91.94 208 SER A C 1
ATOM 1513 O O . SER A 1 208 ? 18.667 1.269 -15.347 1.00 91.94 208 SER A O 1
ATOM 1515 N N . ILE A 1 209 ? 19.179 -0.439 -13.980 1.00 89.62 209 ILE A N 1
ATOM 1516 C CA . ILE A 1 209 ? 18.282 -0.053 -12.889 1.00 89.62 209 ILE A CA 1
ATOM 1517 C C . ILE A 1 209 ? 19.165 0.230 -11.683 1.00 89.62 209 ILE A C 1
ATOM 1519 O O . ILE A 1 209 ? 19.833 -0.681 -11.190 1.00 89.62 209 ILE A O 1
ATOM 1523 N N . ASP A 1 210 ? 19.189 1.482 -11.238 1.00 85.88 210 ASP A N 1
ATOM 1524 C CA . ASP A 1 210 ? 19.903 1.865 -10.026 1.00 85.88 210 ASP A CA 1
ATOM 1525 C C . ASP A 1 210 ? 19.054 1.470 -8.812 1.00 85.88 210 ASP A C 1
ATOM 1527 O O . ASP A 1 210 ? 17.976 2.013 -8.570 1.00 85.88 210 ASP A O 1
ATOM 1531 N N . SER A 1 211 ? 19.518 0.486 -8.042 1.00 77.88 211 SER A N 1
ATOM 1532 C CA . SER A 1 211 ? 18.795 -0.003 -6.863 1.00 77.88 211 SER A CA 1
ATOM 1533 C C . SER A 1 211 ? 18.774 0.990 -5.698 1.00 77.88 211 SER A C 1
ATOM 1535 O O . SER A 1 211 ? 17.988 0.814 -4.770 1.00 77.88 211 SER A O 1
ATOM 1537 N N . THR A 1 212 ? 19.636 2.003 -5.726 1.00 80.31 212 THR A N 1
ATOM 1538 C CA . THR A 1 212 ? 19.772 3.023 -4.682 1.00 80.31 212 THR A CA 1
ATOM 1539 C C . THR A 1 212 ? 18.856 4.205 -4.968 1.00 80.31 212 THR A C 1
ATOM 1541 O O . THR A 1 212 ? 18.114 4.630 -4.085 1.00 80.31 212 THR A O 1
ATOM 1544 N N . THR A 1 213 ? 18.867 4.717 -6.203 1.00 83.81 213 THR A N 1
ATOM 1545 C CA . THR A 1 213 ? 18.053 5.882 -6.604 1.00 83.81 213 THR A CA 1
ATOM 1546 C C . THR A 1 213 ? 16.699 5.498 -7.201 1.00 83.81 213 THR A C 1
ATOM 1548 O O . THR A 1 213 ? 15.813 6.343 -7.306 1.00 83.81 213 THR A O 1
ATOM 1551 N N . ARG A 1 214 ? 16.501 4.217 -7.543 1.00 80.69 214 ARG A N 1
ATOM 1552 C CA . ARG A 1 214 ? 15.325 3.686 -8.261 1.00 80.69 214 ARG A CA 1
ATOM 1553 C C . ARG A 1 214 ? 15.159 4.270 -9.666 1.00 80.69 214 ARG A C 1
ATOM 1555 O O . ARG A 1 214 ? 14.066 4.221 -10.231 1.00 80.69 214 ARG A O 1
ATOM 1562 N N . GLU A 1 215 ? 16.233 4.796 -10.242 1.00 87.38 215 GLU A N 1
ATOM 1563 C CA . GLU A 1 215 ? 16.235 5.329 -11.599 1.00 87.38 215 GLU A CA 1
ATOM 1564 C C . GLU A 1 215 ? 16.438 4.211 -12.625 1.00 87.38 215 GLU A C 1
ATOM 1566 O O . GLU A 1 215 ? 17.254 3.301 -12.451 1.00 87.38 215 GLU A O 1
ATOM 1571 N N . ILE A 1 216 ? 15.691 4.294 -13.726 1.00 92.62 216 ILE A N 1
ATOM 1572 C CA . ILE A 1 216 ? 15.821 3.392 -14.869 1.00 92.62 216 ILE A CA 1
ATOM 1573 C C . ILE A 1 216 ? 16.468 4.178 -16.001 1.00 92.62 216 ILE A C 1
ATOM 1575 O O . ILE A 1 216 ? 15.928 5.181 -16.463 1.00 92.62 216 ILE A O 1
ATOM 1579 N N . SER A 1 217 ? 17.614 3.695 -16.468 1.00 93.69 217 SER A N 1
ATOM 1580 C CA . SER A 1 217 ? 18.312 4.232 -17.632 1.00 93.69 217 SER A CA 1
ATOM 1581 C C . SER A 1 217 ? 18.439 3.173 -18.722 1.00 93.69 217 SER A C 1
ATOM 1583 O O . SER A 1 217 ? 18.312 1.970 -18.479 1.00 93.69 217 SER A O 1
ATOM 1585 N N . ALA A 1 218 ? 18.663 3.628 -19.950 1.00 96.38 218 ALA A N 1
ATOM 1586 C CA . ALA A 1 218 ? 18.821 2.775 -21.114 1.00 96.38 218 ALA A CA 1
ATOM 1587 C C . ALA A 1 218 ? 19.976 3.282 -21.977 1.00 96.38 218 ALA A C 1
ATOM 1589 O O . ALA A 1 218 ? 20.106 4.486 -22.198 1.00 96.38 218 ALA A O 1
ATOM 1590 N N . SER A 1 219 ? 20.783 2.366 -22.503 1.00 95.69 219 SER A N 1
ATOM 1591 C CA . SER A 1 219 ? 21.801 2.665 -23.505 1.00 95.69 219 SER A CA 1
ATOM 1592 C C . SER A 1 219 ? 21.613 1.796 -24.744 1.00 95.69 219 SER A C 1
ATOM 1594 O O . SER A 1 219 ? 21.173 0.644 -24.677 1.00 95.69 219 SER A O 1
ATOM 1596 N N . VAL A 1 220 ? 21.935 2.366 -25.903 1.00 96.88 220 VAL A N 1
ATOM 1597 C CA . VAL A 1 220 ? 22.023 1.607 -27.151 1.00 96.88 220 VAL A CA 1
ATOM 1598 C C . VAL A 1 220 ? 23.340 0.846 -27.139 1.00 96.88 220 VAL A C 1
ATOM 1600 O O . VAL A 1 220 ? 24.405 1.429 -26.930 1.00 96.88 220 VAL A O 1
ATOM 1603 N N . VAL A 1 221 ? 23.273 -0.459 -27.371 1.00 96.12 221 VAL A N 1
ATOM 1604 C CA . VAL A 1 221 ? 24.459 -1.314 -27.430 1.00 96.12 221 VAL A CA 1
ATOM 1605 C C . VAL A 1 221 ? 25.255 -0.969 -28.686 1.00 96.12 221 VAL A C 1
ATOM 1607 O O . VAL A 1 221 ? 24.687 -0.818 -29.772 1.00 96.12 221 VAL A O 1
ATOM 1610 N N . ALA A 1 222 ? 26.573 -0.826 -28.553 1.00 95.38 222 ALA A N 1
ATOM 1611 C CA . ALA A 1 222 ? 27.436 -0.455 -29.669 1.00 95.38 222 ALA A CA 1
ATOM 1612 C C . ALA A 1 222 ? 27.288 -1.441 -30.841 1.00 95.38 222 ALA A C 1
ATOM 1614 O O . ALA A 1 222 ? 27.320 -2.655 -30.654 1.00 95.38 222 ALA A O 1
ATOM 1615 N N . GLY A 1 223 ? 27.097 -0.910 -32.052 1.00 93.94 223 GLY A N 1
ATOM 1616 C CA . GLY A 1 223 ? 26.920 -1.714 -33.267 1.00 93.94 223 GLY A CA 1
ATOM 1617 C C . GLY A 1 223 ? 25.580 -2.453 -33.380 1.00 93.94 223 GLY A C 1
ATOM 1618 O O . GLY A 1 223 ? 25.374 -3.158 -34.361 1.00 93.94 223 GLY A O 1
ATOM 1619 N N . SER A 1 224 ? 24.657 -2.293 -32.425 1.00 95.81 224 SER A N 1
ATOM 1620 C CA . SER A 1 224 ? 23.367 -3.002 -32.445 1.00 95.81 224 SER A CA 1
ATOM 1621 C C . SER A 1 224 ? 22.345 -2.455 -33.444 1.00 95.81 224 SER A C 1
ATOM 1623 O O . SER A 1 224 ? 21.333 -3.105 -33.698 1.00 95.81 224 SER A O 1
ATOM 1625 N N . ILE A 1 225 ? 22.593 -1.268 -34.001 1.00 96.06 225 ILE A N 1
ATOM 1626 C CA . ILE A 1 225 ? 21.733 -0.646 -35.007 1.00 96.06 225 ILE A CA 1
ATOM 1627 C C . ILE A 1 225 ? 22.247 -1.033 -36.392 1.00 96.06 225 ILE A C 1
ATOM 1629 O O . ILE A 1 225 ? 23.242 -0.482 -36.867 1.00 96.06 225 ILE A O 1
ATOM 1633 N N . GLY A 1 226 ? 21.567 -1.988 -37.023 1.00 94.12 226 GLY A N 1
ATOM 1634 C CA . GLY A 1 226 ? 21.845 -2.448 -38.378 1.00 94.12 226 GLY A CA 1
ATOM 1635 C C . GLY A 1 226 ? 20.680 -2.200 -39.337 1.00 94.12 226 GLY A C 1
ATOM 1636 O O . GLY A 1 226 ? 19.801 -1.373 -39.098 1.00 94.12 226 GLY A O 1
ATOM 1637 N N . ALA A 1 227 ? 20.672 -2.940 -40.447 1.00 92.94 227 ALA A N 1
ATOM 1638 C CA . ALA A 1 227 ? 19.648 -2.822 -41.487 1.00 92.94 227 ALA A CA 1
ATOM 1639 C C . ALA A 1 227 ? 18.247 -3.266 -41.027 1.00 92.94 227 ALA A C 1
ATOM 1641 O O . ALA A 1 227 ? 17.255 -2.823 -41.589 1.00 92.94 227 ALA A O 1
ATOM 1642 N N . THR A 1 228 ? 18.149 -4.127 -40.010 1.00 94.50 228 THR A N 1
ATOM 1643 C CA . THR A 1 228 ? 16.857 -4.544 -39.444 1.00 94.50 228 THR A CA 1
ATOM 1644 C C . THR A 1 228 ? 16.225 -3.421 -38.619 1.00 94.50 228 THR A C 1
ATOM 1646 O O . THR A 1 228 ? 15.008 -3.253 -38.624 1.00 94.50 228 THR A O 1
ATOM 1649 N N . GLU A 1 229 ? 17.044 -2.651 -37.899 1.00 95.81 229 GLU A N 1
ATOM 1650 C CA . GLU A 1 229 ? 16.607 -1.540 -37.048 1.00 95.81 229 GLU A CA 1
ATOM 1651 C C . GLU A 1 229 ? 16.389 -0.247 -37.847 1.00 95.81 229 GLU A C 1
ATOM 1653 O O . GLU A 1 229 ? 15.594 0.604 -37.446 1.00 95.81 229 GLU A O 1
ATOM 1658 N N . LEU A 1 230 ? 17.083 -0.089 -38.977 1.00 95.94 230 LEU A N 1
ATOM 1659 C CA . LEU A 1 230 ? 16.936 1.042 -39.885 1.00 95.94 230 LEU A CA 1
ATOM 1660 C C . LEU A 1 230 ? 15.997 0.682 -41.036 1.00 95.94 230 LEU A C 1
ATOM 1662 O O . LEU A 1 230 ? 16.371 -0.041 -41.953 1.00 95.94 230 LEU A O 1
ATOM 1666 N N . ALA A 1 231 ? 14.792 1.253 -41.035 1.00 95.44 231 ALA A N 1
ATOM 1667 C CA . ALA A 1 231 ? 13.888 1.141 -42.178 1.00 95.44 231 ALA A CA 1
ATOM 1668 C C . ALA A 1 231 ? 14.544 1.640 -43.487 1.00 95.44 231 ALA A C 1
ATOM 1670 O O . ALA A 1 231 ? 15.475 2.453 -43.476 1.00 95.44 231 ALA A O 1
ATOM 1671 N N . THR A 1 232 ? 14.034 1.199 -44.640 1.0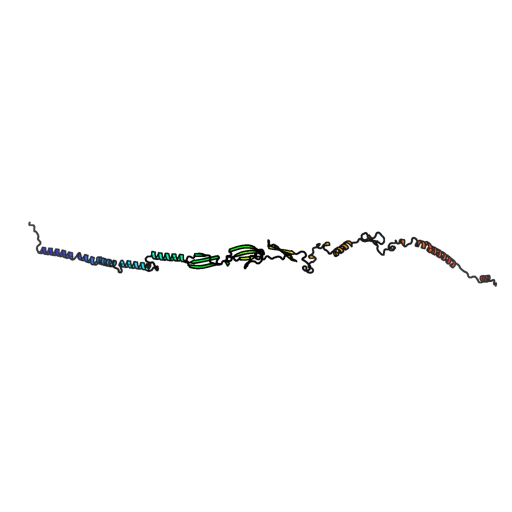0 95.38 232 THR A N 1
ATOM 1672 C CA . THR A 1 232 ? 14.483 1.701 -45.948 1.00 95.38 232 THR A CA 1
ATOM 1673 C C . THR A 1 232 ? 14.382 3.226 -45.996 1.00 95.38 232 THR A C 1
ATOM 1675 O O . THR A 1 232 ? 13.363 3.799 -45.614 1.00 95.38 232 THR A O 1
ATOM 1678 N N . ASN A 1 233 ? 15.445 3.892 -46.455 1.00 93.62 233 ASN A N 1
ATOM 1679 C CA . ASN A 1 233 ? 15.563 5.355 -46.469 1.00 93.62 233 ASN A CA 1
ATOM 1680 C C . ASN A 1 233 ? 15.446 6.018 -45.080 1.00 93.62 233 ASN A C 1
ATOM 1682 O O . ASN A 1 233 ? 15.165 7.211 -44.990 1.00 93.62 233 ASN A O 1
ATOM 1686 N N . ALA A 1 234 ? 15.689 5.288 -43.982 1.00 96.56 234 ALA A N 1
ATOM 1687 C CA . ALA A 1 234 ? 15.668 5.872 -42.642 1.00 96.56 234 ALA A CA 1
ATOM 1688 C C . ALA A 1 234 ? 16.798 6.882 -42.417 1.00 96.56 234 ALA A C 1
ATOM 1690 O O . ALA A 1 234 ? 16.618 7.778 -41.600 1.00 96.56 234 ALA A O 1
ATOM 1691 N N . VAL A 1 235 ? 17.934 6.770 -43.110 1.00 96.00 235 VAL A N 1
ATOM 1692 C CA . VAL A 1 235 ? 19.034 7.745 -43.054 1.00 96.00 235 VAL A CA 1
ATOM 1693 C C . VAL A 1 235 ? 18.965 8.624 -44.301 1.00 96.00 235 VAL A C 1
ATOM 1695 O O . VAL A 1 235 ? 19.422 8.245 -45.374 1.00 96.00 235 VAL A O 1
ATOM 1698 N N . THR A 1 236 ? 18.340 9.787 -44.158 1.00 96.06 236 THR A N 1
ATOM 1699 C CA . THR A 1 236 ? 18.179 10.797 -45.211 1.00 96.06 236 THR A CA 1
ATOM 1700 C C . THR A 1 236 ? 19.228 11.899 -45.073 1.00 96.06 236 THR A C 1
ATOM 1702 O O . THR A 1 236 ? 19.875 12.019 -44.033 1.00 96.06 236 THR A O 1
ATOM 1705 N N . THR A 1 237 ? 19.368 12.753 -46.090 1.00 94.69 237 THR A N 1
ATOM 1706 C CA . THR A 1 237 ? 20.302 13.893 -46.058 1.00 94.69 237 THR A CA 1
ATOM 1707 C C . THR A 1 237 ? 20.051 14.826 -44.875 1.00 94.69 237 THR A C 1
ATOM 1709 O O . THR A 1 237 ? 21.001 15.231 -44.229 1.00 94.69 237 THR A O 1
ATOM 1712 N N . VAL A 1 238 ? 18.795 15.078 -44.488 1.00 96.00 238 VAL A N 1
ATOM 1713 C CA . VAL A 1 238 ? 18.479 15.913 -43.309 1.00 96.00 238 VAL A CA 1
ATOM 1714 C C . VAL A 1 238 ? 18.974 15.314 -41.980 1.00 96.00 238 VAL A C 1
ATOM 1716 O O . VAL A 1 238 ? 19.205 16.046 -41.023 1.00 96.00 238 VAL A O 1
ATOM 1719 N N . LYS A 1 239 ? 19.168 13.989 -41.901 1.00 96.38 239 LYS A N 1
ATOM 1720 C CA . LYS A 1 239 ? 19.725 13.310 -40.715 1.00 96.38 239 LYS A CA 1
ATOM 1721 C C . LYS A 1 239 ? 21.257 13.289 -40.708 1.00 96.38 239 LYS A C 1
ATOM 1723 O O . LYS A 1 239 ? 21.852 12.881 -39.712 1.00 96.38 239 LYS A O 1
ATOM 1728 N N . ILE A 1 240 ? 21.895 13.705 -41.801 1.00 96.44 240 ILE A N 1
ATOM 1729 C CA . ILE A 1 240 ? 23.346 13.798 -41.944 1.00 96.44 240 ILE A CA 1
ATOM 1730 C C . ILE A 1 240 ? 23.701 15.283 -42.015 1.00 96.44 240 ILE A C 1
ATOM 1732 O O . ILE A 1 240 ? 23.517 15.917 -43.044 1.00 96.44 240 ILE A O 1
ATOM 1736 N N . ALA A 1 241 ? 24.229 15.840 -40.926 1.00 96.31 241 ALA A N 1
ATOM 1737 C CA . ALA A 1 241 ? 24.702 17.221 -40.945 1.00 96.31 241 ALA A CA 1
ATOM 1738 C C . ALA A 1 241 ? 25.860 17.411 -41.945 1.00 96.31 241 ALA A C 1
ATOM 1740 O O . ALA A 1 241 ? 26.667 16.497 -42.161 1.00 96.31 241 ALA A O 1
ATOM 1741 N N . ASP A 1 242 ? 25.961 18.610 -42.518 1.00 94.69 242 ASP A N 1
ATOM 1742 C CA . ASP A 1 242 ? 27.025 18.960 -43.458 1.00 94.69 242 ASP A CA 1
ATOM 1743 C C . ASP A 1 242 ? 28.411 18.743 -42.838 1.00 94.69 242 ASP A C 1
ATOM 1745 O O . ASP A 1 242 ? 28.669 19.071 -41.681 1.00 94.69 242 ASP A O 1
ATOM 1749 N N . GLY A 1 243 ? 29.314 18.136 -43.610 1.00 93.44 243 GLY A N 1
ATOM 1750 C CA . GLY A 1 243 ? 30.665 17.793 -43.155 1.00 93.44 243 GLY A CA 1
ATOM 1751 C C . GLY A 1 243 ? 30.772 16.520 -42.300 1.00 93.44 243 GLY A C 1
ATOM 1752 O O . GLY A 1 243 ? 31.885 16.028 -42.103 1.00 93.44 243 GLY A O 1
ATOM 1753 N N . ASN A 1 244 ? 29.664 15.906 -41.853 1.00 94.88 244 ASN A N 1
ATOM 1754 C CA . ASN A 1 244 ? 29.738 14.679 -41.045 1.00 94.88 244 ASN A CA 1
ATOM 1755 C C . ASN A 1 244 ? 30.273 13.471 -41.824 1.00 94.88 244 ASN A C 1
ATOM 1757 O O . ASN A 1 244 ? 30.830 12.564 -41.203 1.00 94.88 244 ASN A O 1
ATOM 1761 N N . VAL A 1 245 ? 30.131 13.429 -43.151 1.00 96.56 245 VAL A N 1
ATOM 1762 C CA . VAL A 1 245 ? 30.712 12.386 -44.012 1.00 96.56 245 VAL A CA 1
ATOM 1763 C C . VAL A 1 245 ? 31.953 12.947 -44.704 1.00 96.56 245 VAL A C 1
ATOM 1765 O O . VAL A 1 245 ? 31.870 13.558 -45.764 1.00 96.56 245 VAL A O 1
ATOM 1768 N N . SER A 1 246 ? 33.120 12.758 -44.090 1.00 95.56 246 SER A N 1
ATOM 1769 C CA . SER A 1 246 ? 34.403 13.179 -44.660 1.00 95.56 246 SER A CA 1
ATOM 1770 C C . SER A 1 246 ? 34.938 12.169 -45.685 1.00 95.56 246 SER A C 1
ATOM 1772 O O . SER A 1 246 ? 34.518 11.012 -45.697 1.00 95.56 246 SER A O 1
ATOM 1774 N N . LYS A 1 247 ? 35.932 12.566 -46.502 1.00 93.44 247 LYS A N 1
ATOM 1775 C CA . LYS A 1 247 ? 36.618 11.677 -47.470 1.00 93.44 247 LYS A CA 1
ATOM 1776 C C . LYS A 1 247 ? 37.080 10.365 -46.815 1.00 93.44 247 LYS A C 1
ATOM 1778 O O . LYS A 1 247 ? 36.874 9.303 -47.386 1.00 93.44 247 LYS A O 1
ATOM 1783 N N . ALA A 1 248 ? 37.596 10.426 -45.586 1.00 96.31 248 ALA A N 1
ATOM 1784 C CA . ALA A 1 248 ? 38.059 9.257 -44.833 1.00 96.31 248 ALA A CA 1
ATOM 1785 C C . ALA A 1 248 ? 36.940 8.274 -44.425 1.00 96.31 248 ALA A C 1
ATOM 1787 O O . ALA A 1 248 ? 37.223 7.103 -44.191 1.00 96.31 248 ALA A O 1
ATOM 1788 N N . LYS A 1 249 ? 35.680 8.729 -44.339 1.00 96.44 249 LYS A N 1
ATOM 1789 C CA . LYS A 1 249 ? 34.516 7.879 -44.026 1.00 96.44 249 LYS A CA 1
ATOM 1790 C C . LYS A 1 249 ? 33.944 7.167 -45.257 1.00 96.44 249 LYS A C 1
ATOM 1792 O O . LYS A 1 249 ? 33.108 6.282 -45.105 1.00 96.44 249 LYS A O 1
ATOM 1797 N N . LEU A 1 250 ? 34.355 7.558 -46.465 1.00 96.12 250 LEU A N 1
ATOM 1798 C CA . LEU A 1 250 ? 33.908 6.935 -47.710 1.00 96.12 250 LEU A CA 1
ATOM 1799 C C . LEU A 1 250 ? 34.681 5.640 -47.983 1.00 96.12 250 LEU A C 1
ATOM 1801 O O . LEU A 1 250 ? 35.811 5.464 -47.534 1.00 96.12 250 LEU A O 1
ATOM 1805 N N . ALA A 1 251 ? 34.101 4.744 -48.778 1.00 97.50 251 ALA A N 1
ATOM 1806 C CA . ALA A 1 251 ? 34.791 3.532 -49.212 1.00 97.50 251 ALA A CA 1
ATOM 1807 C C . ALA A 1 251 ? 36.064 3.859 -50.016 1.00 97.50 251 ALA A C 1
ATOM 1809 O O . ALA A 1 251 ? 36.093 4.822 -50.786 1.00 97.50 251 ALA A O 1
ATOM 1810 N N . THR A 1 252 ? 37.097 3.020 -49.898 1.00 97.06 252 THR A N 1
ATOM 1811 C CA . THR A 1 252 ? 38.410 3.220 -50.540 1.00 97.06 252 THR A CA 1
ATOM 1812 C C . THR A 1 252 ? 38.311 3.486 -52.042 1.00 97.06 252 THR A C 1
ATOM 1814 O O . THR A 1 252 ? 38.961 4.397 -52.540 1.00 97.06 252 THR A O 1
ATOM 1817 N N . ALA A 1 253 ? 37.450 2.763 -52.765 1.00 96.44 253 ALA A N 1
ATOM 1818 C CA . ALA A 1 253 ? 37.265 2.969 -54.203 1.00 96.44 253 ALA A CA 1
ATOM 1819 C C . ALA A 1 253 ? 36.771 4.389 -54.544 1.00 96.44 253 ALA A C 1
ATOM 1821 O O . ALA A 1 253 ? 37.249 5.002 -55.501 1.00 96.44 253 ALA A O 1
ATOM 1822 N N . VAL A 1 254 ? 35.864 4.940 -53.728 1.00 97.38 254 VAL A N 1
ATOM 1823 C CA . VAL A 1 254 ? 35.373 6.319 -53.878 1.00 97.38 254 VAL A CA 1
ATOM 1824 C C . VAL A 1 254 ? 36.497 7.305 -53.577 1.00 97.38 254 VAL A C 1
ATOM 1826 O O . VAL A 1 254 ? 36.721 8.233 -54.352 1.00 97.38 254 VAL A O 1
ATOM 1829 N N . GLN A 1 255 ? 37.260 7.071 -52.504 1.00 96.06 255 GLN A N 1
ATOM 1830 C CA . GLN A 1 255 ? 38.415 7.903 -52.160 1.00 96.06 255 GLN A CA 1
ATOM 1831 C C . GLN A 1 255 ? 39.447 7.950 -53.297 1.00 96.06 255 GLN A C 1
ATOM 1833 O O . GLN A 1 255 ? 39.909 9.034 -53.656 1.00 96.06 255 GLN A O 1
ATOM 1838 N N . THR A 1 256 ? 39.769 6.801 -53.900 1.00 94.12 256 THR A N 1
ATOM 1839 C CA . THR A 1 256 ? 40.680 6.704 -55.049 1.00 94.12 256 THR A CA 1
ATOM 1840 C C . THR A 1 256 ? 40.145 7.455 -56.264 1.00 94.12 256 THR A C 1
ATOM 1842 O O . THR A 1 256 ? 40.905 8.165 -56.918 1.00 94.12 256 THR A O 1
ATOM 1845 N N . SER A 1 257 ? 38.850 7.331 -56.569 1.00 94.19 257 SER A N 1
ATOM 1846 C CA . SER A 1 257 ? 38.242 8.050 -57.694 1.00 94.19 257 SER A CA 1
ATOM 1847 C C . SER A 1 257 ? 38.316 9.565 -57.509 1.00 94.19 257 SER A C 1
ATOM 1849 O O . SER A 1 257 ? 38.683 10.276 -58.441 1.00 94.19 257 SER A O 1
ATOM 1851 N N . LEU A 1 258 ? 38.020 10.054 -56.302 1.00 93.75 258 LEU A N 1
ATOM 1852 C CA . LEU A 1 258 ? 38.139 11.475 -55.975 1.00 93.75 258 LEU A CA 1
ATOM 1853 C C . LEU A 1 258 ? 39.594 11.952 -56.073 1.00 93.75 258 LEU A C 1
ATOM 1855 O O . LEU A 1 258 ? 39.844 13.004 -56.639 1.00 93.75 258 LEU A O 1
ATOM 1859 N N . GLY A 1 259 ? 40.566 11.158 -55.609 1.00 90.62 259 GLY A N 1
ATOM 1860 C CA . GLY A 1 259 ? 41.990 11.494 -55.751 1.00 90.62 259 GLY A CA 1
ATOM 1861 C C . GLY A 1 259 ? 42.456 11.591 -57.207 1.00 90.62 259 GLY A C 1
ATOM 1862 O O . GLY A 1 259 ? 43.220 12.488 -57.544 1.00 90.62 259 GLY A O 1
ATOM 1863 N N . LYS A 1 260 ? 41.954 10.721 -58.094 1.00 88.81 260 LYS A N 1
ATOM 1864 C CA . LYS A 1 260 ? 42.218 10.841 -59.537 1.00 88.81 260 LYS A CA 1
ATOM 1865 C C . LYS A 1 260 ? 41.646 12.133 -60.112 1.00 88.81 260 LYS A C 1
ATOM 1867 O O . LYS A 1 260 ? 42.303 12.749 -60.945 1.00 88.81 260 LYS A O 1
ATOM 1872 N N . ALA A 1 261 ? 40.450 12.528 -59.673 1.00 88.38 261 ALA A N 1
ATOM 1873 C CA . ALA A 1 261 ? 39.830 13.782 -60.085 1.00 88.38 261 ALA A CA 1
ATOM 1874 C C . ALA A 1 261 ? 40.633 14.999 -59.595 1.00 88.38 261 ALA A C 1
ATOM 1876 O O . ALA A 1 261 ? 40.861 15.910 -60.386 1.00 88.38 261 ALA A O 1
ATOM 1877 N N . ASP A 1 262 ? 41.141 14.972 -58.356 1.00 86.50 262 ASP A N 1
ATOM 1878 C CA . ASP A 1 262 ? 42.026 16.019 -57.818 1.00 86.50 262 ASP A CA 1
ATOM 1879 C C . ASP A 1 262 ? 43.273 16.206 -58.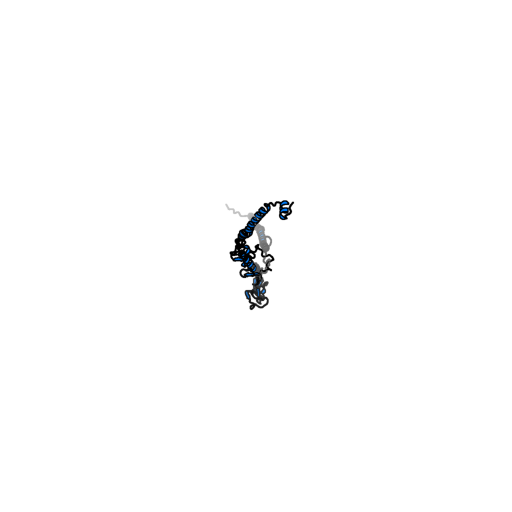713 1.00 86.50 262 ASP A C 1
ATOM 1881 O O . ASP A 1 262 ? 43.705 17.328 -58.961 1.00 86.50 262 ASP A O 1
ATOM 1885 N N . THR A 1 263 ? 43.815 15.112 -59.263 1.00 80.06 263 THR A N 1
ATOM 1886 C CA . THR A 1 263 ? 44.971 15.122 -60.184 1.00 80.06 263 THR A CA 1
ATOM 1887 C C . THR A 1 263 ? 44.611 15.257 -61.668 1.00 80.06 263 THR A C 1
ATOM 1889 O O . THR A 1 263 ? 45.500 15.252 -62.513 1.00 80.06 263 THR A O 1
ATOM 1892 N N . ALA A 1 264 ? 43.325 15.325 -62.025 1.00 83.62 264 ALA A N 1
ATOM 1893 C CA . ALA A 1 264 ? 42.893 15.384 -63.425 1.00 83.62 264 ALA A CA 1
ATOM 1894 C C . ALA A 1 264 ? 43.033 16.789 -64.035 1.00 83.62 264 ALA A C 1
ATOM 1896 O O . ALA A 1 264 ? 42.934 16.939 -65.253 1.00 83.62 264 ALA A O 1
ATOM 1897 N N . VAL A 1 265 ? 43.262 17.815 -63.210 1.00 76.00 265 VAL A N 1
ATOM 1898 C CA . VAL A 1 265 ? 43.548 19.173 -63.679 1.00 76.00 265 VAL A CA 1
ATOM 1899 C C . VAL A 1 265 ? 44.970 19.209 -64.239 1.00 76.00 265 VAL A C 1
ATOM 1901 O O . VAL A 1 265 ? 45.928 19.308 -63.482 1.00 76.00 265 VAL A O 1
ATOM 1904 N N . GLN A 1 266 ? 45.091 19.131 -65.563 1.00 84.31 266 GLN A N 1
ATOM 1905 C CA . GLN A 1 266 ? 46.370 19.186 -66.274 1.00 84.31 266 GLN A CA 1
ATOM 1906 C C . GLN A 1 266 ? 46.568 20.570 -66.907 1.00 84.31 266 GLN A C 1
ATOM 1908 O O . GLN A 1 266 ? 45.655 21.113 -67.536 1.00 84.31 266 GLN A O 1
ATOM 1913 N N . SER A 1 267 ? 47.764 21.146 -66.785 1.00 85.75 267 SER A N 1
ATOM 1914 C CA . SER A 1 267 ? 48.163 22.343 -67.530 1.00 85.75 267 SER A CA 1
ATOM 1915 C C . SER A 1 267 ? 48.728 21.939 -68.889 1.00 85.75 267 SER A C 1
ATOM 1917 O O . SER A 1 267 ? 49.745 21.251 -68.952 1.00 85.75 267 SER A O 1
ATOM 1919 N N . VAL A 1 268 ? 48.092 22.388 -69.976 1.00 91.50 268 VAL A N 1
ATOM 1920 C CA . VAL A 1 268 ? 48.538 22.111 -71.350 1.00 91.50 268 VAL A CA 1
ATOM 1921 C C . VAL A 1 268 ? 49.163 23.362 -71.970 1.00 91.50 268 VAL A C 1
ATOM 1923 O O . VAL A 1 268 ? 48.545 24.428 -71.987 1.00 91.50 268 VAL A O 1
ATOM 1926 N N . LYS A 1 269 ? 50.388 23.235 -72.490 1.00 90.88 269 LYS A N 1
ATOM 1927 C CA . LYS A 1 269 ? 51.148 24.293 -73.186 1.00 90.88 269 LYS A CA 1
ATOM 1928 C C . LYS A 1 269 ? 51.821 23.747 -74.449 1.00 90.88 269 LYS A C 1
ATOM 1930 O O . LYS A 1 269 ? 51.820 22.544 -74.701 1.00 90.88 269 LYS A O 1
ATOM 1935 N N . THR A 1 270 ? 52.432 24.628 -75.240 1.00 86.94 270 THR A N 1
ATOM 1936 C CA . THR A 1 270 ? 53.361 24.219 -76.306 1.00 86.94 270 THR A CA 1
ATOM 1937 C C . THR A 1 270 ? 54.569 23.509 -75.701 1.00 86.94 270 THR A C 1
ATOM 1939 O O . THR A 1 270 ? 55.089 23.964 -74.679 1.00 86.94 270 THR A O 1
ATOM 1942 N N . GLY A 1 271 ? 55.007 22.410 -76.314 1.00 88.19 271 GLY A N 1
ATOM 1943 C CA . GLY A 1 271 ? 56.214 21.714 -75.886 1.00 88.19 271 GLY A CA 1
ATOM 1944 C C . GLY A 1 271 ? 57.497 22.470 -76.233 1.00 88.19 271 GLY A C 1
ATOM 1945 O O . GLY A 1 271 ? 57.488 23.456 -76.973 1.00 88.19 271 GLY A O 1
ATOM 1946 N N . THR A 1 272 ? 58.610 22.006 -75.677 1.00 88.44 272 THR A N 1
ATOM 1947 C CA . THR A 1 272 ? 59.961 22.535 -75.932 1.00 88.44 272 THR A CA 1
ATOM 1948 C C . THR A 1 272 ? 60.532 22.094 -77.280 1.00 88.44 272 THR A C 1
ATOM 1950 O O . THR A 1 272 ? 61.455 22.727 -77.793 1.00 88.44 272 THR A O 1
ATOM 1953 N N . ALA A 1 273 ? 59.972 21.037 -77.872 1.00 85.56 273 ALA A N 1
ATOM 1954 C CA . ALA A 1 273 ? 60.355 20.515 -79.175 1.00 85.56 273 ALA A CA 1
ATOM 1955 C C . ALA A 1 273 ? 59.189 20.573 -80.173 1.00 85.56 273 ALA A C 1
ATOM 1957 O O . ALA A 1 273 ? 58.012 20.498 -79.822 1.00 85.56 273 ALA A O 1
ATOM 1958 N N . ASN A 1 274 ? 59.518 20.660 -81.461 1.00 82.44 274 ASN A N 1
ATOM 1959 C CA . ASN A 1 274 ? 58.511 20.566 -82.513 1.00 82.44 274 ASN A CA 1
ATOM 1960 C C . ASN A 1 274 ? 57.828 19.190 -82.467 1.00 82.44 274 ASN A C 1
ATOM 1962 O O . ASN A 1 274 ? 58.496 18.157 -82.423 1.00 82.44 274 ASN A O 1
ATOM 1966 N N . GLY A 1 275 ? 56.495 19.185 -82.498 1.00 84.38 275 GLY A N 1
ATOM 1967 C CA . GLY A 1 275 ? 55.688 17.964 -82.427 1.00 84.38 275 GLY A CA 1
ATOM 1968 C C . GLY A 1 275 ? 55.364 17.487 -81.015 1.00 84.38 275 GLY A C 1
ATOM 1969 O O . GLY A 1 275 ? 54.789 16.406 -80.876 1.00 84.38 275 GLY A O 1
ATOM 1970 N N . THR A 1 276 ? 55.675 18.270 -79.977 1.00 88.25 276 THR A N 1
ATOM 1971 C CA . THR A 1 276 ? 55.275 17.974 -78.595 1.00 88.25 276 THR A CA 1
ATOM 1972 C C . THR A 1 276 ? 54.314 19.030 -78.031 1.00 88.25 276 THR A C 1
ATOM 1974 O O . THR A 1 276 ? 54.325 20.202 -78.414 1.00 88.25 276 THR A O 1
ATOM 1977 N N . VAL A 1 277 ? 53.455 18.603 -77.105 1.00 91.19 277 VAL A N 1
ATOM 1978 C CA . VAL A 1 277 ? 52.706 19.478 -76.186 1.00 91.19 277 VAL A CA 1
ATOM 1979 C C . VAL A 1 277 ? 53.216 19.229 -74.776 1.00 91.19 277 VAL A C 1
ATOM 1981 O O . VAL A 1 277 ? 53.517 18.093 -74.435 1.00 91.19 277 VAL A O 1
ATOM 1984 N N . SER A 1 278 ? 53.319 20.258 -73.945 1.00 91.19 278 SER A N 1
ATOM 1985 C CA . SER A 1 278 ? 53.709 20.086 -72.547 1.00 91.19 278 SER A CA 1
ATOM 1986 C C . SER A 1 278 ? 52.460 19.861 -71.699 1.00 91.19 278 SER A C 1
ATOM 1988 O O . SER A 1 278 ? 51.576 20.719 -71.684 1.00 91.19 278 SER A O 1
ATOM 1990 N N . VAL A 1 279 ? 52.385 18.718 -71.017 1.00 91.50 279 VAL A N 1
ATOM 1991 C CA . VAL A 1 279 ? 51.336 18.365 -70.052 1.00 91.50 279 VAL A CA 1
ATOM 1992 C C . VAL A 1 279 ? 51.981 18.335 -68.671 1.00 91.50 279 VAL A C 1
ATOM 1994 O O . VAL A 1 279 ? 52.892 17.546 -68.427 1.00 91.50 279 VAL A O 1
ATOM 1997 N N . ASP A 1 280 ? 51.568 19.253 -67.797 1.00 88.38 280 ASP A N 1
ATOM 1998 C CA . ASP A 1 280 ? 52.136 19.435 -66.451 1.00 88.38 280 ASP A CA 1
ATOM 1999 C C . ASP A 1 280 ? 53.667 19.584 -66.443 1.00 88.38 280 ASP A C 1
ATOM 2001 O O . ASP A 1 280 ? 54.377 19.070 -65.581 1.00 88.38 280 ASP A O 1
ATOM 2005 N N . GLY A 1 281 ? 54.194 20.300 -67.441 1.00 88.62 281 GLY A N 1
ATOM 2006 C CA . GLY A 1 281 ? 55.629 20.546 -67.594 1.00 88.62 281 GLY A CA 1
ATOM 2007 C C . GLY A 1 281 ? 56.405 19.400 -68.246 1.00 88.62 281 GLY A C 1
ATOM 2008 O O . GLY A 1 281 ? 57.600 19.555 -68.487 1.00 88.62 281 GLY A O 1
ATOM 2009 N N . THR A 1 282 ? 55.751 18.283 -68.577 1.00 90.50 282 THR A N 1
ATOM 2010 C CA . THR A 1 282 ? 56.365 17.165 -69.302 1.00 90.50 282 THR A CA 1
ATOM 2011 C C . THR A 1 282 ? 55.952 17.195 -70.769 1.00 90.50 282 THR A C 1
ATOM 2013 O O . THR A 1 282 ? 54.766 17.182 -71.087 1.00 90.50 282 THR A O 1
ATOM 2016 N N . ASP A 1 283 ? 56.922 17.210 -71.680 1.00 91.94 283 ASP A N 1
ATOM 2017 C CA . ASP A 1 283 ? 56.653 17.149 -73.117 1.00 91.94 283 ASP A CA 1
ATOM 2018 C C . ASP A 1 283 ? 56.112 15.771 -73.534 1.00 91.94 283 ASP A C 1
ATOM 2020 O O . ASP A 1 283 ? 56.753 14.736 -73.354 1.00 91.94 283 ASP A O 1
ATOM 2024 N N . VAL A 1 284 ? 54.930 15.771 -74.144 1.00 91.00 284 VAL A N 1
ATOM 2025 C CA . VAL A 1 284 ? 54.232 14.617 -74.708 1.00 91.00 284 VAL A CA 1
ATOM 2026 C C . VAL A 1 284 ? 54.240 14.733 -76.230 1.00 91.00 284 VAL A C 1
ATOM 2028 O O . VAL A 1 284 ? 53.782 15.726 -76.796 1.00 91.00 284 VAL A O 1
ATOM 2031 N N . ALA A 1 285 ? 54.743 13.706 -76.914 1.00 88.75 285 ALA A N 1
ATOM 2032 C CA . ALA A 1 285 ? 54.782 13.667 -78.373 1.00 88.75 285 ALA A CA 1
ATOM 2033 C C . ALA A 1 285 ? 53.385 13.490 -78.986 1.00 88.75 285 ALA A C 1
ATOM 2035 O O . ALA A 1 285 ? 52.637 12.579 -78.622 1.00 88.75 285 ALA A O 1
ATOM 2036 N N . VAL A 1 286 ? 53.060 14.315 -79.980 1.00 87.25 286 VAL A N 1
ATOM 2037 C CA . VAL A 1 286 ? 51.808 14.233 -80.735 1.00 87.25 286 VAL A CA 1
ATOM 2038 C C . VAL A 1 286 ? 52.044 13.422 -82.007 1.00 87.25 286 VAL A C 1
ATOM 2040 O O . VAL A 1 286 ? 52.701 13.867 -82.951 1.00 87.25 286 VAL A O 1
ATOM 2043 N N . LYS A 1 287 ? 51.493 12.203 -82.059 1.00 78.12 287 LYS A N 1
ATOM 2044 C CA . LYS A 1 287 ? 51.540 11.371 -83.273 1.00 78.12 287 LYS A CA 1
ATOM 2045 C C . LYS A 1 287 ? 50.866 12.099 -84.441 1.00 78.12 287 LYS A C 1
ATOM 2047 O O . LYS A 1 287 ? 49.746 12.575 -84.311 1.00 78.12 287 LYS A O 1
ATOM 2052 N N . GLY A 1 288 ? 51.544 12.140 -85.588 1.00 74.31 288 GLY A N 1
ATOM 2053 C CA . GLY A 1 288 ? 51.065 12.803 -86.809 1.00 74.31 288 GLY A CA 1
ATOM 2054 C C . GLY A 1 288 ? 51.698 14.171 -87.065 1.00 74.31 288 GLY A C 1
ATOM 2055 O O . GLY A 1 288 ? 51.757 14.597 -88.213 1.00 74.31 288 GLY A O 1
ATOM 2056 N N . LEU A 1 289 ? 52.286 14.806 -86.047 1.00 72.44 289 LEU A N 1
ATOM 2057 C CA . LEU A 1 289 ? 53.062 16.038 -86.205 1.00 72.44 289 LEU A CA 1
ATOM 2058 C C . LEU A 1 289 ? 54.551 15.753 -86.482 1.00 72.44 289 LEU A C 1
ATOM 2060 O O . LEU A 1 289 ? 55.442 16.332 -85.864 1.00 72.44 289 LEU A O 1
ATOM 2064 N N . GLY A 1 290 ? 54.814 14.806 -87.389 1.00 65.94 290 GLY A N 1
ATOM 2065 C CA . GLY A 1 290 ? 56.167 14.400 -87.784 1.00 65.94 290 GLY A CA 1
ATOM 2066 C C . GLY A 1 290 ? 56.942 15.498 -88.523 1.00 65.94 290 GLY A C 1
ATOM 2067 O O . GLY A 1 290 ? 56.451 16.609 -88.714 1.00 65.94 290 GLY A O 1
ATOM 2068 N N . SER A 1 291 ? 58.154 15.172 -88.983 1.00 65.19 291 SER A N 1
ATOM 2069 C CA . SER A 1 291 ? 59.123 16.124 -89.558 1.00 65.19 291 SER A CA 1
ATOM 2070 C C . SER A 1 291 ? 58.557 17.076 -90.623 1.00 65.19 291 SER A C 1
ATOM 2072 O O . SER A 1 291 ? 59.002 18.215 -90.690 1.00 65.19 291 SER A O 1
ATOM 2074 N N . ALA A 1 292 ? 57.551 16.667 -91.401 1.00 62.16 292 ALA A N 1
ATOM 2075 C CA . ALA A 1 292 ? 56.934 17.496 -92.440 1.00 62.16 292 ALA A CA 1
ATOM 2076 C C . ALA A 1 292 ? 56.012 18.623 -91.918 1.00 62.16 292 ALA A C 1
ATOM 2078 O O . ALA A 1 292 ? 55.843 19.636 -92.593 1.00 62.16 292 ALA A O 1
ATOM 2079 N N . ALA A 1 293 ? 55.418 18.491 -90.725 1.00 67.12 293 ALA A N 1
ATOM 2080 C CA . ALA A 1 293 ? 54.474 19.487 -90.197 1.00 67.12 293 ALA A CA 1
ATOM 2081 C C . ALA A 1 293 ? 55.164 20.771 -89.690 1.00 67.12 293 ALA A C 1
ATOM 2083 O O . ALA A 1 293 ? 54.513 21.803 -89.549 1.00 67.12 293 ALA A O 1
ATOM 2084 N N . TYR A 1 294 ? 56.480 20.714 -89.446 1.00 67.19 294 TYR A N 1
ATOM 2085 C CA . TYR A 1 294 ? 57.278 21.820 -88.899 1.00 67.19 294 TYR A CA 1
ATOM 2086 C C . TYR A 1 294 ? 58.524 22.163 -89.721 1.00 67.19 294 TYR A C 1
ATOM 2088 O O . TYR A 1 294 ? 59.373 22.932 -89.264 1.00 67.19 294 TYR A O 1
ATOM 2096 N N . THR A 1 295 ? 58.672 21.629 -90.935 1.00 67.44 295 THR A N 1
ATOM 2097 C CA . THR A 1 295 ? 59.648 22.199 -91.870 1.00 67.44 295 THR A CA 1
ATOM 2098 C C . THR A 1 295 ? 59.202 23.611 -92.222 1.00 67.44 295 THR A C 1
ATOM 2100 O O . THR A 1 295 ? 58.098 23.799 -92.737 1.00 67.44 295 THR A O 1
ATOM 2103 N N . ALA A 1 296 ? 60.059 24.600 -91.953 1.00 67.00 296 ALA A N 1
ATOM 2104 C CA . ALA A 1 296 ? 59.840 25.969 -92.404 1.00 67.00 296 ALA A CA 1
ATOM 2105 C C . ALA A 1 296 ? 59.526 25.959 -93.905 1.00 67.00 296 ALA A C 1
ATOM 2107 O O . ALA A 1 296 ? 60.158 25.216 -94.658 1.00 67.00 296 ALA A O 1
ATOM 2108 N N . SER A 1 297 ? 58.564 26.771 -94.349 1.00 65.56 297 SER A N 1
ATOM 2109 C CA . SER A 1 297 ? 58.155 26.817 -95.760 1.00 65.56 297 SER A CA 1
ATOM 2110 C C . SER A 1 297 ? 59.333 27.083 -96.709 1.00 65.56 297 SER A C 1
ATOM 2112 O O . SER A 1 297 ? 59.348 26.594 -97.834 1.00 65.56 297 SER A O 1
ATOM 2114 N N . THR A 1 298 ? 60.372 27.762 -96.214 1.00 65.31 298 THR A N 1
ATOM 2115 C CA . THR A 1 298 ? 61.652 28.012 -96.890 1.00 65.31 298 THR A CA 1
ATOM 2116 C C . THR A 1 298 ? 62.464 26.753 -97.210 1.00 65.31 298 THR A C 1
ATOM 2118 O O . THR A 1 298 ? 63.351 26.822 -98.051 1.00 65.31 298 THR A O 1
ATOM 2121 N N . ASN A 1 299 ? 62.188 25.612 -96.572 1.00 66.25 299 ASN A N 1
ATOM 2122 C CA . ASN A 1 299 ? 62.899 24.349 -96.805 1.00 66.25 299 ASN A CA 1
ATOM 2123 C C . ASN A 1 299 ? 62.318 23.538 -97.977 1.00 66.25 299 ASN A C 1
ATOM 2125 O O . ASN A 1 299 ? 62.973 22.605 -98.440 1.00 66.25 299 ASN A O 1
ATOM 2129 N N . TYR A 1 300 ? 61.109 23.863 -98.451 1.00 66.19 300 TYR A N 1
ATOM 2130 C CA . TYR A 1 300 ? 60.515 23.217 -99.629 1.00 66.19 300 TYR A CA 1
ATOM 2131 C C . TYR A 1 300 ? 61.096 23.752 -100.943 1.00 66.19 300 TYR A C 1
ATOM 2133 O O . TYR A 1 300 ? 61.149 23.031 -101.937 1.00 66.19 300 TYR A O 1
ATOM 2141 N N . GLU A 1 301 ? 61.617 24.978 -100.931 1.00 68.25 301 GLU A N 1
ATOM 2142 C CA . GLU A 1 301 ? 62.458 25.507 -101.999 1.00 68.25 301 GLU A CA 1
ATOM 2143 C C . GLU A 1 301 ? 63.899 25.051 -101.758 1.00 68.25 301 GLU A C 1
ATOM 2145 O O . GLU A 1 301 ? 64.624 25.626 -100.944 1.00 68.25 301 GLU A O 1
ATOM 2150 N N . LYS A 1 302 ? 64.355 24.009 -102.466 1.00 67.00 302 LYS A N 1
ATOM 2151 C CA . LYS A 1 302 ? 65.788 23.680 -102.486 1.00 67.00 302 LYS A CA 1
ATOM 2152 C C . LYS A 1 302 ? 66.522 24.908 -103.033 1.00 67.00 302 LYS A C 1
ATOM 2154 O O . LYS A 1 302 ? 66.364 25.226 -104.209 1.00 67.00 302 LYS A O 1
ATOM 2159 N N . ALA A 1 303 ? 67.249 25.613 -102.162 1.00 62.53 303 ALA A N 1
ATOM 2160 C CA . ALA A 1 303 ? 67.770 26.959 -102.399 1.00 62.53 303 ALA A CA 1
ATOM 2161 C C . ALA A 1 303 ? 68.267 27.163 -103.841 1.00 62.53 303 ALA A C 1
ATOM 2163 O O . ALA A 1 303 ? 69.227 26.533 -104.282 1.00 62.53 303 ALA A O 1
ATOM 2164 N N . GLY A 1 304 ? 67.578 28.040 -104.575 1.00 71.12 304 GLY A N 1
ATOM 2165 C CA . GLY A 1 304 ? 67.953 28.439 -105.929 1.00 71.12 304 GLY A CA 1
ATOM 2166 C C . GLY A 1 304 ? 67.450 27.545 -107.064 1.00 71.12 304 GLY A C 1
ATOM 2167 O O . GLY A 1 304 ? 67.801 27.834 -108.201 1.00 71.12 304 GLY A O 1
ATOM 2168 N N . ALA A 1 305 ? 66.625 26.515 -106.827 1.00 80.12 305 ALA A N 1
ATOM 216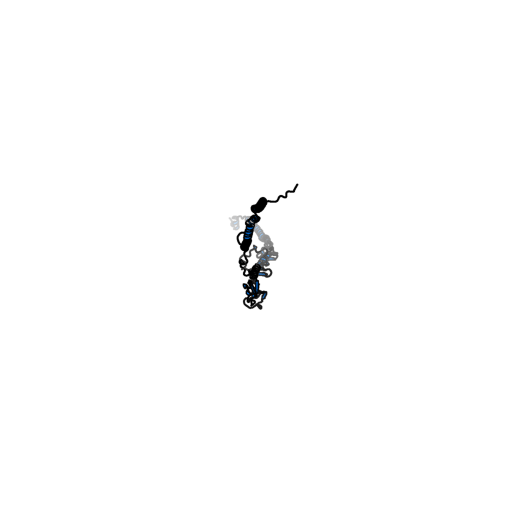9 C CA . ALA A 1 305 ? 66.087 25.667 -107.902 1.00 80.12 305 ALA A CA 1
ATOM 2170 C C . ALA A 1 305 ? 65.260 26.462 -108.934 1.00 80.12 305 ALA A C 1
ATOM 2172 O O . ALA A 1 305 ? 65.482 26.323 -110.137 1.00 80.12 305 ALA A O 1
ATOM 2173 N N . VAL A 1 306 ? 64.373 27.355 -108.477 1.00 82.56 306 VAL A N 1
ATOM 2174 C CA . VAL A 1 306 ? 63.601 28.253 -109.358 1.00 82.56 306 VAL A CA 1
ATOM 2175 C C . VAL A 1 306 ? 64.523 29.217 -110.107 1.00 82.56 306 VAL A C 1
ATOM 2177 O O . VAL A 1 306 ? 64.375 29.401 -111.313 1.00 82.56 306 VAL A O 1
ATOM 2180 N N . THR A 1 307 ? 65.531 29.771 -109.430 1.00 83.88 307 THR A N 1
ATOM 2181 C CA . THR A 1 307 ? 66.533 30.654 -110.046 1.00 83.88 307 THR A CA 1
ATOM 2182 C C . THR A 1 307 ? 67.377 29.920 -111.092 1.00 83.88 307 THR A C 1
ATOM 2184 O O . THR A 1 307 ? 67.635 30.463 -112.163 1.00 83.88 307 THR A O 1
ATOM 2187 N N . ALA A 1 308 ? 67.779 28.675 -110.827 1.00 86.06 308 ALA A N 1
ATOM 2188 C CA . ALA A 1 308 ? 68.541 27.840 -111.751 1.00 86.06 308 ALA A CA 1
ATOM 2189 C C . ALA A 1 308 ? 67.712 27.455 -112.983 1.00 86.06 308 ALA A C 1
ATOM 2191 O O . ALA A 1 308 ? 68.228 27.480 -114.097 1.00 86.06 308 ALA A O 1
ATOM 2192 N N . LEU A 1 309 ? 66.419 27.160 -112.810 1.00 88.50 309 LEU A N 1
ATOM 2193 C CA . LEU A 1 309 ? 65.510 26.898 -113.924 1.00 88.50 309 LEU A CA 1
ATOM 2194 C C . LEU A 1 309 ? 65.277 28.157 -114.777 1.00 88.50 309 LEU A C 1
ATOM 2196 O O . LEU A 1 309 ? 65.335 28.080 -116.007 1.00 88.50 309 LEU A O 1
ATOM 2200 N N . ALA A 1 310 ? 65.065 29.310 -114.129 1.00 88.50 310 ALA A N 1
ATOM 2201 C CA . ALA A 1 310 ? 64.874 30.601 -114.789 1.00 88.50 310 ALA A CA 1
ATOM 2202 C C . ALA A 1 310 ? 66.116 31.039 -115.587 1.00 88.50 310 ALA A C 1
ATOM 2204 O O . ALA A 1 310 ? 65.987 31.476 -116.730 1.00 88.50 310 ALA A O 1
ATOM 2205 N N . ASN A 1 311 ? 67.313 30.874 -115.015 1.00 88.50 311 ASN A N 1
ATOM 2206 C CA . ASN A 1 311 ? 68.578 31.256 -115.653 1.00 88.50 311 ASN A CA 1
ATOM 2207 C C . ASN A 1 311 ? 69.127 30.193 -116.619 1.00 88.50 311 ASN A C 1
ATOM 2209 O O . ASN A 1 311 ? 69.970 30.513 -117.450 1.00 88.50 311 ASN A O 1
ATOM 2213 N N . GLY A 1 312 ? 68.689 28.938 -116.497 1.00 91.88 312 GLY A N 1
ATOM 2214 C CA . GLY A 1 312 ? 69.090 27.830 -117.359 1.00 91.88 312 GLY A CA 1
ATOM 2215 C C . GLY A 1 312 ? 68.138 27.662 -118.538 1.00 91.88 312 GLY A C 1
ATOM 2216 O O . GLY A 1 312 ? 68.097 28.487 -119.450 1.00 91.88 312 GLY A O 1
ATOM 2217 N N . GLN A 1 313 ? 67.349 26.584 -118.514 1.00 91.75 313 GLN A N 1
ATOM 2218 C CA . GLN A 1 313 ? 66.534 26.167 -119.658 1.00 91.75 313 GLN A CA 1
ATOM 2219 C C . GLN A 1 313 ? 65.558 27.252 -120.140 1.00 91.75 313 GLN A C 1
ATOM 2221 O O . GLN A 1 313 ? 65.336 27.376 -121.342 1.00 91.75 313 GLN A O 1
ATOM 2226 N N . VAL A 1 314 ? 64.993 28.061 -119.234 1.00 92.94 314 VAL A N 1
ATOM 2227 C CA . VAL A 1 314 ? 64.074 29.149 -119.613 1.00 92.94 314 VAL A CA 1
ATOM 2228 C C . VAL A 1 314 ? 64.806 30.249 -120.387 1.00 92.94 314 VAL A C 1
ATOM 2230 O O . VAL A 1 314 ? 64.292 30.710 -121.408 1.00 92.94 314 VAL A O 1
ATOM 2233 N N . ALA A 1 315 ? 66.006 30.644 -119.954 1.00 93.81 315 ALA A N 1
ATOM 2234 C CA . ALA A 1 315 ? 66.816 31.642 -120.651 1.00 93.81 315 ALA A CA 1
ATOM 2235 C C . ALA A 1 315 ? 67.289 31.134 -122.023 1.00 93.81 315 ALA A C 1
ATOM 2237 O O . ALA A 1 315 ? 67.151 31.851 -123.016 1.00 93.81 315 ALA A O 1
ATOM 2238 N N . THR A 1 316 ? 67.762 29.885 -122.102 1.00 93.62 316 THR A N 1
ATOM 2239 C CA . THR A 1 316 ? 68.138 29.244 -123.373 1.00 93.62 316 THR A CA 1
ATOM 2240 C C . THR A 1 316 ? 66.959 29.213 -124.340 1.00 93.62 316 THR A C 1
ATOM 2242 O O . THR A 1 316 ? 67.057 29.752 -125.440 1.00 93.62 316 THR A O 1
ATOM 2245 N N . ASN A 1 317 ? 65.800 28.703 -123.906 1.00 94.44 317 ASN A N 1
ATOM 2246 C CA . ASN A 1 317 ? 64.606 28.643 -124.751 1.00 94.44 317 ASN A CA 1
ATOM 2247 C C . ASN A 1 317 ? 64.155 30.042 -125.204 1.00 94.44 317 ASN A C 1
ATOM 2249 O O . ASN A 1 317 ? 63.739 30.215 -126.349 1.00 94.44 317 ASN A O 1
ATOM 2253 N N . LYS A 1 318 ? 64.250 31.059 -124.335 1.00 93.69 318 LYS A N 1
ATOM 2254 C CA . LYS A 1 318 ? 63.927 32.450 -124.688 1.00 93.69 318 LYS A CA 1
ATOM 2255 C C . LYS A 1 318 ? 64.823 32.970 -125.820 1.00 93.69 318 LYS A C 1
ATOM 2257 O O . LYS A 1 318 ? 64.312 33.615 -126.736 1.00 93.69 318 LYS A O 1
ATOM 2262 N N . ASN A 1 319 ? 66.123 32.677 -125.768 1.00 91.88 319 ASN A N 1
ATOM 2263 C CA . ASN A 1 319 ? 67.095 33.089 -126.784 1.00 91.88 319 ASN A CA 1
ATOM 2264 C C . ASN A 1 319 ? 66.922 32.317 -128.102 1.00 91.88 319 ASN A C 1
ATOM 2266 O O . ASN A 1 319 ? 66.938 32.925 -129.176 1.00 91.88 319 ASN A O 1
ATOM 2270 N N . ASP A 1 320 ? 66.690 31.007 -128.030 1.00 94.62 320 ASP A N 1
ATOM 2271 C CA . ASP A 1 320 ? 66.472 30.163 -129.208 1.00 94.62 320 ASP A CA 1
ATOM 2272 C C . ASP A 1 320 ? 65.198 30.570 -129.959 1.00 94.62 320 ASP A C 1
ATOM 2274 O O . ASP A 1 320 ? 65.216 30.728 -131.182 1.00 94.62 320 ASP A O 1
ATOM 2278 N N . ILE A 1 321 ? 64.105 30.839 -129.234 1.00 93.19 321 ILE A N 1
ATOM 2279 C CA . ILE A 1 321 ? 62.852 31.347 -129.814 1.00 93.19 321 ILE A CA 1
ATOM 2280 C C . ILE A 1 321 ? 63.071 32.709 -130.486 1.00 93.19 321 ILE A C 1
ATOM 2282 O O . ILE A 1 321 ? 62.532 32.947 -131.568 1.00 93.19 321 ILE A O 1
ATOM 2286 N N . ALA A 1 322 ? 63.860 33.604 -129.882 1.00 92.25 322 ALA A N 1
ATOM 2287 C CA . ALA A 1 322 ? 64.187 34.892 -130.493 1.00 92.25 322 ALA A CA 1
ATOM 2288 C C . ALA A 1 322 ? 64.970 34.713 -131.808 1.00 92.25 322 ALA A C 1
ATOM 2290 O O . ALA A 1 322 ? 64.621 35.331 -132.813 1.00 92.25 322 ALA A O 1
ATOM 2291 N N . SER A 1 323 ? 65.957 33.811 -131.836 1.00 92.00 323 SER A N 1
ATOM 2292 C CA . SER A 1 323 ? 66.713 33.485 -133.055 1.00 92.00 323 SER A CA 1
ATOM 2293 C C . SER A 1 323 ? 65.843 32.851 -134.143 1.00 92.00 323 SER A C 1
ATOM 2295 O O . SER A 1 323 ? 65.965 33.208 -135.317 1.00 92.00 323 SER A O 1
ATOM 2297 N N . LEU A 1 324 ? 64.949 31.927 -133.777 1.00 92.38 324 LEU A N 1
ATOM 2298 C CA . LEU A 1 324 ? 64.008 31.309 -134.714 1.00 92.38 324 LEU A CA 1
ATOM 2299 C C . LEU A 1 324 ? 63.062 32.344 -135.327 1.00 92.38 324 LEU A C 1
ATOM 2301 O O . LEU A 1 324 ? 62.874 32.329 -136.541 1.00 92.38 324 LEU A O 1
ATOM 2305 N N . LYS A 1 325 ? 62.534 33.283 -134.529 1.00 92.00 325 LYS A N 1
ATOM 2306 C CA . LYS A 1 325 ? 61.706 34.388 -135.042 1.00 92.00 325 LYS A CA 1
ATOM 2307 C C . LYS A 1 325 ? 62.440 35.215 -136.102 1.00 92.00 325 LYS A C 1
ATOM 2309 O O . LYS A 1 325 ? 61.852 35.509 -137.136 1.00 92.00 325 LYS A O 1
ATOM 2314 N N . THR A 1 326 ? 63.721 35.528 -135.898 1.00 89.31 326 THR A N 1
ATOM 2315 C CA . THR A 1 326 ? 64.536 36.256 -136.889 1.00 89.31 326 THR A CA 1
ATOM 2316 C C . THR A 1 326 ? 64.732 35.461 -138.183 1.00 89.31 326 THR A C 1
ATOM 2318 O O . THR A 1 326 ? 64.609 36.014 -139.277 1.00 89.31 326 THR A O 1
ATOM 2321 N N . LYS A 1 327 ? 65.005 34.151 -138.082 1.00 89.75 327 LYS A N 1
ATOM 2322 C CA . LYS A 1 327 ? 65.147 33.276 -139.260 1.00 89.75 327 LYS A CA 1
ATOM 2323 C C . LYS A 1 327 ? 63.843 33.168 -140.052 1.00 89.75 327 LYS A C 1
ATOM 2325 O O . LYS A 1 327 ? 63.881 33.238 -141.276 1.00 89.75 327 LYS A O 1
ATOM 2330 N N . VAL A 1 328 ? 62.705 33.042 -139.366 1.00 89.38 328 VAL A N 1
ATOM 2331 C CA . VAL A 1 328 ? 61.375 33.023 -139.998 1.00 89.38 328 VAL A CA 1
ATOM 2332 C C . VAL A 1 328 ? 61.092 34.344 -140.712 1.00 89.38 328 VAL A C 1
ATOM 2334 O O . VAL A 1 328 ? 60.765 34.315 -141.891 1.00 89.38 328 VAL A O 1
ATOM 2337 N N . ALA A 1 329 ? 61.337 35.491 -140.070 1.00 86.88 329 ALA A N 1
ATOM 2338 C CA . ALA A 1 329 ? 61.165 36.800 -140.708 1.00 86.88 329 ALA A CA 1
ATOM 2339 C C . ALA A 1 329 ? 62.047 36.974 -141.963 1.00 86.88 329 ALA A C 1
ATOM 2341 O O . ALA A 1 329 ? 61.636 37.592 -142.941 1.00 86.88 329 ALA A O 1
ATOM 2342 N N . THR A 1 330 ? 63.254 36.395 -141.960 1.00 86.50 330 THR A N 1
ATOM 2343 C CA . THR A 1 330 ? 64.149 36.394 -143.132 1.00 86.50 330 THR A CA 1
ATOM 2344 C C . THR A 1 330 ? 63.582 35.552 -144.280 1.00 86.50 330 THR A C 1
ATOM 2346 O O . THR A 1 330 ? 63.615 35.976 -145.435 1.00 86.50 330 THR A O 1
ATOM 2349 N N . LEU A 1 331 ? 63.038 34.370 -143.971 1.00 83.00 331 LEU A N 1
ATOM 2350 C CA . LEU A 1 331 ? 62.382 33.505 -144.956 1.00 83.00 331 LEU A CA 1
ATOM 2351 C C . LEU A 1 331 ? 61.137 34.174 -145.551 1.00 83.00 331 LEU A C 1
ATOM 2353 O O . LEU A 1 331 ? 60.980 34.174 -146.767 1.00 83.00 331 LEU A O 1
ATOM 2357 N N . GLU A 1 332 ? 60.296 34.784 -144.713 1.00 83.31 332 GLU A N 1
ATOM 2358 C CA . GLU A 1 332 ? 59.092 35.509 -145.144 1.00 83.31 332 GLU A CA 1
ATOM 2359 C C . GLU A 1 332 ? 59.421 36.744 -146.002 1.00 83.31 332 GLU A C 1
ATOM 2361 O O . GLU A 1 332 ? 58.660 37.084 -146.904 1.00 83.31 332 GLU A O 1
ATOM 2366 N N . GLY A 1 333 ? 60.564 37.399 -145.767 1.00 80.69 333 GLY A N 1
ATOM 2367 C CA . GLY A 1 333 ? 61.027 38.548 -146.554 1.00 80.69 333 GLY A CA 1
ATOM 2368 C C . GLY A 1 333 ? 61.690 38.197 -147.894 1.00 80.69 333 GLY A C 1
ATOM 2369 O O . GLY A 1 333 ? 61.965 39.096 -148.689 1.00 80.69 333 GLY A O 1
ATOM 2370 N N . THR A 1 334 ? 61.960 36.917 -148.166 1.00 82.25 334 THR A N 1
ATOM 2371 C CA . THR A 1 334 ? 62.618 36.488 -149.409 1.00 82.25 334 THR A CA 1
ATOM 2372 C C . THR A 1 334 ? 61.587 36.334 -150.529 1.00 82.25 334 THR A C 1
ATOM 2374 O O . THR A 1 334 ? 60.733 35.452 -150.488 1.00 82.25 334 THR A O 1
ATOM 2377 N N . THR A 1 335 ? 61.667 37.180 -151.559 1.00 74.62 335 THR A N 1
ATOM 2378 C CA . THR A 1 335 ? 60.811 37.106 -152.754 1.00 74.62 335 THR A CA 1
ATOM 2379 C C . THR A 1 335 ? 61.492 36.271 -153.835 1.00 74.62 335 THR A C 1
ATOM 2381 O O . THR A 1 335 ? 62.564 36.626 -154.318 1.00 74.62 335 THR A O 1
ATOM 2384 N N . TYR A 1 336 ? 60.867 35.162 -154.230 1.00 72.88 336 TYR A N 1
ATOM 2385 C CA . TYR A 1 336 ? 61.313 34.344 -155.358 1.00 72.88 336 TYR A CA 1
ATOM 2386 C C . TYR A 1 336 ? 60.557 34.771 -156.618 1.00 72.88 336 TYR A C 1
ATOM 2388 O O . TYR A 1 336 ? 59.335 34.643 -156.686 1.00 72.88 336 TYR A O 1
ATOM 2396 N N . THR A 1 337 ? 61.266 35.282 -157.620 1.00 73.50 337 THR A N 1
ATOM 2397 C CA . THR A 1 337 ? 60.708 35.510 -158.958 1.00 73.50 337 THR A CA 1
ATOM 2398 C C . THR A 1 337 ? 60.840 34.240 -159.788 1.00 73.50 337 THR A C 1
ATOM 2400 O O . THR A 1 337 ? 61.886 33.592 -159.764 1.00 73.50 337 THR A O 1
ATOM 2403 N N . ALA A 1 338 ? 59.780 33.875 -160.513 1.00 73.50 338 ALA A N 1
ATOM 2404 C CA . ALA A 1 338 ? 59.819 32.750 -161.440 1.00 73.50 338 ALA A CA 1
ATOM 2405 C C . ALA A 1 338 ? 60.937 32.969 -162.469 1.00 73.50 338 ALA A C 1
ATOM 2407 O O . ALA A 1 338 ? 61.040 34.052 -163.046 1.00 73.50 338 ALA A O 1
ATOM 2408 N N . ILE A 1 339 ? 61.769 31.947 -162.673 1.00 73.19 339 ILE A N 1
ATOM 2409 C CA . ILE A 1 339 ? 62.748 31.933 -163.760 1.00 73.19 339 ILE A CA 1
ATOM 2410 C C . ILE A 1 339 ? 61.987 32.083 -165.082 1.00 73.19 339 ILE A C 1
ATOM 2412 O O . ILE A 1 339 ? 60.970 31.420 -165.294 1.00 73.19 339 ILE A O 1
ATOM 2416 N N . SER A 1 340 ? 62.418 33.003 -165.940 1.00 76.31 340 SER A N 1
ATOM 2417 C CA . SER A 1 340 ? 61.734 33.222 -167.215 1.00 76.31 340 SER A CA 1
ATOM 2418 C C . SER A 1 340 ? 62.023 32.073 -168.185 1.00 76.31 340 SER A C 1
ATOM 2420 O O . SER A 1 340 ? 63.114 31.499 -168.161 1.00 76.31 340 SER A O 1
ATOM 2422 N N . ASP A 1 341 ? 61.094 31.770 -169.098 1.00 74.62 341 ASP A N 1
ATOM 2423 C CA . ASP A 1 341 ? 61.309 30.756 -170.148 1.00 74.62 341 ASP A CA 1
ATOM 2424 C C . ASP A 1 341 ? 62.601 31.027 -170.949 1.00 74.62 341 ASP A C 1
ATOM 2426 O O . ASP A 1 341 ? 63.288 30.102 -171.373 1.00 74.62 341 ASP A O 1
ATOM 2430 N N . LYS A 1 342 ? 63.008 32.300 -171.072 1.00 72.56 342 LYS A N 1
ATOM 2431 C CA . LYS A 1 342 ? 64.274 32.717 -171.695 1.00 72.56 342 LYS A CA 1
ATOM 2432 C C . LYS A 1 342 ? 65.515 32.251 -170.917 1.00 72.56 342 LYS A C 1
ATOM 2434 O O . LYS A 1 342 ? 66.511 31.874 -171.529 1.00 72.56 342 LYS A O 1
ATOM 2439 N N . GLU A 1 343 ? 65.469 32.274 -169.589 1.00 69.88 343 GLU A N 1
ATOM 2440 C CA . GLU A 1 343 ? 66.557 31.814 -168.715 1.00 69.88 343 GLU A CA 1
ATOM 2441 C C . GLU A 1 343 ? 66.584 30.282 -168.597 1.00 69.88 343 GLU A C 1
ATOM 2443 O O . GLU A 1 343 ? 67.667 29.698 -168.559 1.00 69.88 343 GLU A O 1
ATOM 2448 N N . ILE A 1 344 ? 65.417 29.620 -168.633 1.00 71.19 344 ILE A N 1
ATOM 2449 C CA . ILE A 1 344 ? 65.314 28.154 -168.762 1.00 71.19 344 ILE A CA 1
ATOM 2450 C C . ILE A 1 344 ? 65.944 27.696 -170.084 1.00 71.19 344 ILE A C 1
ATOM 2452 O O . ILE A 1 344 ? 66.774 26.788 -170.092 1.00 71.19 344 ILE A O 1
ATOM 2456 N N . ASN A 1 345 ? 65.613 28.349 -171.200 1.00 71.50 345 ASN A N 1
ATOM 2457 C CA . ASN A 1 345 ? 66.124 27.971 -172.521 1.00 71.50 345 ASN A CA 1
ATOM 2458 C C . ASN A 1 345 ? 67.649 28.171 -172.648 1.00 71.50 345 ASN A C 1
ATOM 2460 O O . ASN A 1 345 ? 68.317 27.393 -173.331 1.00 71.50 345 ASN A O 1
ATOM 2464 N N . ALA A 1 346 ? 68.229 29.139 -171.925 1.00 71.25 346 ALA A N 1
ATOM 2465 C CA . ALA A 1 346 ? 69.678 29.349 -171.857 1.00 71.25 346 ALA A CA 1
ATOM 2466 C C . ALA A 1 346 ? 70.435 28.239 -171.095 1.00 71.25 346 ALA A C 1
ATOM 2468 O O . ALA A 1 346 ? 71.595 27.971 -171.408 1.00 71.25 346 ALA A O 1
ATOM 2469 N N . LEU A 1 347 ? 69.794 27.556 -170.137 1.00 69.94 347 LEU A N 1
ATOM 2470 C CA . LEU A 1 347 ? 70.377 26.422 -169.401 1.00 69.94 347 LEU A CA 1
ATOM 2471 C C . LEU A 1 347 ? 70.439 25.126 -170.232 1.00 69.94 347 LEU A C 1
ATOM 2473 O O . LEU A 1 347 ? 71.236 24.245 -169.911 1.00 69.94 347 LEU A O 1
ATOM 2477 N N . PHE A 1 348 ? 69.644 25.021 -171.306 1.00 73.44 348 PHE A N 1
ATOM 2478 C CA . PHE A 1 348 ? 69.578 23.842 -172.184 1.00 73.44 348 PHE A CA 1
ATOM 2479 C C . PHE A 1 348 ? 70.120 24.067 -173.610 1.00 73.44 348 PHE A C 1
ATOM 2481 O O . PHE A 1 348 ? 70.142 23.125 -174.399 1.00 73.44 348 PHE A O 1
ATOM 2488 N N . GLY A 1 349 ? 70.603 25.270 -173.949 1.00 62.66 349 GLY A N 1
ATOM 2489 C 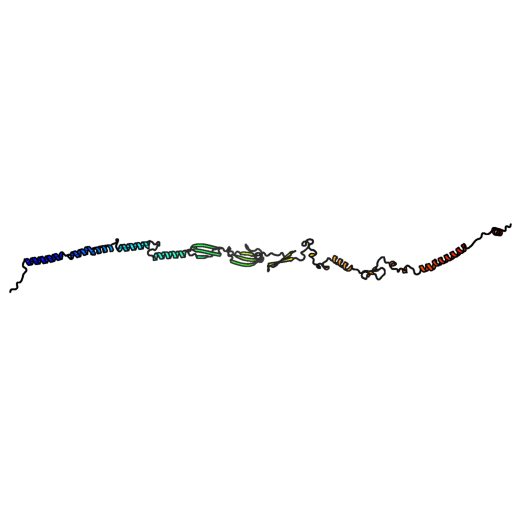CA . GLY A 1 349 ? 71.324 25.533 -175.204 1.00 62.66 349 GLY A CA 1
ATOM 2490 C C . GLY A 1 349 ? 70.484 25.454 -176.489 1.00 62.66 349 GLY A C 1
ATOM 2491 O O . GLY A 1 349 ? 71.041 25.204 -177.556 1.00 62.66 349 GLY A O 1
ATOM 2492 N N . ILE A 1 350 ? 69.164 25.653 -176.404 1.00 53.66 350 ILE A N 1
ATOM 2493 C CA . ILE A 1 350 ? 68.242 25.602 -177.552 1.00 53.66 350 ILE A CA 1
ATOM 2494 C C . ILE A 1 350 ? 67.988 27.038 -178.042 1.00 53.66 350 ILE A C 1
ATOM 2496 O O . ILE A 1 350 ? 67.334 27.819 -177.356 1.00 53.66 350 ILE A O 1
ATOM 2500 N N . THR A 1 351 ? 68.532 27.402 -179.205 1.00 52.66 351 THR A N 1
ATOM 2501 C CA . THR A 1 351 ? 68.283 28.686 -179.890 1.00 52.66 351 THR A CA 1
ATOM 2502 C C . THR A 1 351 ? 67.106 28.587 -180.861 1.00 52.66 351 THR A C 1
ATOM 2504 O O . THR A 1 351 ? 67.141 27.742 -181.756 1.00 52.66 351 THR A O 1
ATOM 2507 N N . GLU A 1 352 ? 66.146 29.507 -180.735 1.00 53.44 352 GLU A N 1
ATOM 2508 C CA . GLU A 1 352 ? 65.517 30.190 -181.879 1.00 53.44 352 GLU A CA 1
ATOM 2509 C C . GLU A 1 352 ? 66.083 31.612 -181.972 1.00 53.44 352 GLU A C 1
ATOM 2511 O O . GLU A 1 352 ? 66.251 32.248 -180.901 1.00 53.44 352 GLU A O 1
#

Radius of gyration: 97.33 Å; chains: 1; bounding box: 172×82×326 Å

Organism: NCBI:txid39496

pLDDT: mean 87.43, std 11.08, range [44.06, 98.0]

Sequence (352 aa):
MATEKKYLDLEGLKTYNEQVKSLIDTKETSGTAATKVKELADGQVKANTNAIATLNGTGAGSVSKAVSDAKADTENKIGTLANLTTSKKTDLVSAVNEIKSAVGDTKTAGEVTVDTTTTAGMFKSYTLKQNGKNIATIDIPKDMVVSSGEVKTYTAQTLPTGTGAPTSAGTYLVLTLANATNDKVYINVGTLVDIYKAKANATKIQISIDSTTREISASVVAGSIGATELATNAVTTVKIADGNVSKAKLATAVQTSLGKADTAVQSVKTGTANGTVSVDGTDVAVKGLGSAAYTASTNYEKAGAVTALANGQVATNKNDIASLKTKVATLEGTTYTAISDKEINALFGITE

Foldseek 3Di:
DDDDDDDQDPVSVVVVVVVVVVVVVVCVVVQPPVNVVVCVVVPPVVVVVVLVCQCPDCDPNHPNVVVVVVVVVVCVVVPALVPDPAPQSPDPVRRVVSVVVVVVLVVQQADWDWDWDADAQFPIKIFIDGNNDTPDIDTHGQQNDFPDKDWDFDDCVRFDDDDQTDNHTAIWTWTFTSGPVSDIHTHHPCPVDPPDDFDPPDLAKGWDADPVVRDIDIDGDPPSDDPVNQDVCNDDPVNQDPPNCDLVNDDPVVNVVVVVVVVVDWDWACDPDQQWIATNNRTDGHPPSPPVVPDDPVVVPPPCPVVCVCVPPVVVVVVVVVVVVVVVVVVVPDDDDDDDPVNVCVVVVDDD

Secondary structure (DSSP, 8-state):
---------HHHHHHHHHHHHHHHHHHHHTT-HHHHHHHHIIIIIHHHHHHHHHHTSSSTTSHHHHHHHHHHHHHHHH--GGG--SS--SSHHHHHHHHHHHHHHHHHHH-EEEEEE--TTEEEEEEEEETTEEEEEEEEEGGG-EEEEEEEEE-TTT---STT--SS-EEEEEEEESSTT--EEEEEHHHHS--PPPPTT-SSEEEEE-TTT--EEEEEPTT---TTTS-TT-S-GGGS-TTSS-GGGS-HHHHHHHHHHHT----EEE-SSTTEEEETTEEEE-TT--GGGSS-GGGTS-TTHHHHHIIIIIHHHHHHHHHHHHHHHHHHT-PPPPPPHHHHHHHHT---